Protein AF-A0A6M0FU21-F1 (afdb_monomer)

Secondary structure (DSSP, 8-state):
---GGGS-HHHHHH---HHHHHHHHHHHHHHHTT-HHHHHHHHHHHHHHHTTTT--HHHHHHHHHHHHHHS---HHHHHHHHHHHHHHHHHHT--SS-HHHHHHHHHHHHHHHHHHHHHHHHHHHHHHHHHHHHHHHHHHHHHHHS---HHHHHHHHT---HHHHHHHHHHHHH-S-HHHHHHHHHHHHHHHHHHTT-

Mean predicted aligned error: 9.34 Å

Solvent-accessible surface area (backbone atoms only — not comparable to full-atom values): 11194 Å² total; per-residue (Å²): 135,87,59,89,83,74,67,55,65,69,63,29,51,71,40,70,48,72,66,34,51,53,52,39,39,53,50,45,44,60,72,21,72,84,42,62,67,59,35,48,58,49,51,51,51,52,56,56,35,51,76,71,45,73,60,53,51,68,57,49,48,52,50,48,53,53,42,54,65,60,46,77,68,58,71,71,59,47,53,50,49,51,52,54,49,51,53,51,24,61,77,67,73,49,79,57,73,46,76,67,52,52,50,48,51,53,48,53,52,52,49,53,54,50,51,56,52,51,50,54,52,48,51,54,49,51,52,51,51,35,53,48,40,41,50,50,32,51,52,44,35,30,69,75,62,80,48,75,56,69,68,56,53,57,53,48,69,68,60,73,58,58,66,61,43,52,52,47,40,56,44,50,74,65,52,93,46,70,68,59,48,51,49,55,54,51,49,54,58,52,52,58,56,59,65,76,73,115

Structure (mmCIF, N/CA/C/O backbone):
data_AF-A0A6M0FU21-F1
#
_entry.id   AF-A0A6M0FU21-F1
#
loop_
_atom_site.group_PDB
_atom_site.id
_atom_site.type_symbol
_atom_site.label_atom_id
_atom_site.label_alt_id
_atom_site.label_comp_id
_atom_site.label_asym_id
_atom_site.label_entity_id
_atom_site.label_seq_id
_atom_site.pdbx_PDB_ins_code
_atom_site.Cartn_x
_atom_site.Cartn_y
_atom_site.Cartn_z
_atom_site.occupancy
_atom_site.B_iso_or_equiv
_atom_site.auth_seq_id
_atom_site.auth_comp_id
_atom_site.auth_asym_id
_atom_site.auth_atom_id
_atom_site.pdbx_PDB_model_num
ATOM 1 N N . MET A 1 1 ? 6.061 -27.278 -3.957 1.00 42.69 1 MET A N 1
ATOM 2 C CA . MET A 1 1 ? 5.619 -25.870 -4.005 1.00 42.69 1 MET A CA 1
ATOM 3 C C . MET A 1 1 ? 6.888 -25.030 -3.983 1.00 42.69 1 MET A C 1
ATOM 5 O O . MET A 1 1 ? 7.546 -25.011 -2.954 1.00 42.69 1 MET A O 1
ATOM 9 N N . VAL A 1 2 ? 7.320 -24.496 -5.130 1.00 48.31 2 VAL A N 1
ATOM 10 C CA . VAL A 1 2 ? 8.570 -23.715 -5.228 1.00 48.31 2 VAL A CA 1
ATOM 11 C C . VAL A 1 2 ? 8.289 -22.322 -4.675 1.00 48.31 2 VAL A C 1
ATOM 13 O O . VAL A 1 2 ? 7.333 -21.681 -5.116 1.00 48.31 2 VAL A O 1
ATOM 16 N N . LYS A 1 3 ? 9.059 -21.868 -3.681 1.00 56.69 3 LYS A N 1
ATOM 17 C CA . LYS A 1 3 ? 8.914 -20.508 -3.157 1.00 56.69 3 LYS A CA 1
ATOM 18 C C . LYS A 1 3 ? 9.617 -19.561 -4.128 1.00 56.69 3 LYS A C 1
ATOM 20 O O . LYS A 1 3 ? 10.700 -19.854 -4.619 1.00 56.69 3 LYS A O 1
ATOM 25 N N . LEU A 1 4 ? 9.047 -18.379 -4.355 1.00 55.41 4 LEU A N 1
ATOM 26 C CA . LEU A 1 4 ? 9.688 -17.296 -5.129 1.00 55.41 4 LEU A CA 1
ATOM 27 C C . LEU A 1 4 ? 11.086 -16.905 -4.580 1.00 55.41 4 LEU A C 1
ATOM 29 O O . LEU A 1 4 ? 11.879 -16.261 -5.265 1.00 55.41 4 LEU A O 1
ATOM 33 N N . LEU A 1 5 ? 11.389 -17.332 -3.351 1.00 56.88 5 LEU A N 1
ATOM 34 C CA . LEU A 1 5 ? 12.630 -17.134 -2.603 1.00 56.88 5 LEU A CA 1
ATOM 35 C C . LEU A 1 5 ? 13.795 -18.046 -3.022 1.00 56.88 5 LEU A C 1
ATOM 37 O O . LEU A 1 5 ? 14.916 -17.783 -2.599 1.00 56.88 5 LEU A O 1
ATOM 41 N N . ASP A 1 6 ? 13.560 -19.057 -3.861 1.00 63.66 6 ASP A N 1
ATOM 42 C CA . ASP A 1 6 ? 14.598 -20.038 -4.214 1.00 63.66 6 ASP A CA 1
ATOM 43 C C . ASP A 1 6 ? 15.304 -19.724 -5.550 1.00 63.66 6 ASP A C 1
ATOM 45 O O . ASP A 1 6 ? 16.326 -20.322 -5.862 1.00 63.66 6 ASP A O 1
ATOM 49 N N . TYR A 1 7 ? 14.790 -18.769 -6.335 1.00 65.50 7 TYR A N 1
ATOM 50 C CA . TYR A 1 7 ? 15.356 -18.408 -7.644 1.00 65.50 7 TYR A CA 1
ATOM 51 C C . TYR A 1 7 ? 16.645 -17.583 -7.539 1.00 65.50 7 TYR A C 1
ATOM 53 O O . TYR A 1 7 ? 16.752 -16.708 -6.675 1.00 65.50 7 TYR A O 1
ATOM 61 N N . ASP A 1 8 ? 17.595 -17.819 -8.439 1.00 80.62 8 ASP A N 1
ATOM 62 C CA . ASP A 1 8 ? 18.821 -17.027 -8.551 1.00 80.62 8 ASP A CA 1
ATOM 63 C C . ASP A 1 8 ? 18.546 -15.692 -9.275 1.00 80.62 8 ASP A C 1
ATOM 65 O O . ASP A 1 8 ? 17.816 -15.644 -10.269 1.00 80.62 8 ASP A O 1
ATOM 69 N N . LEU A 1 9 ? 19.123 -14.589 -8.784 1.00 81.88 9 LEU A N 1
ATOM 70 C CA . LEU A 1 9 ? 19.017 -13.281 -9.434 1.00 81.88 9 LEU A CA 1
ATOM 71 C C . LEU A 1 9 ? 19.656 -13.283 -10.827 1.00 81.88 9 LEU A C 1
ATOM 73 O O . LEU A 1 9 ? 19.149 -12.583 -11.701 1.00 81.88 9 LEU A O 1
ATOM 77 N N . GLU A 1 10 ? 20.733 -14.041 -11.040 1.00 81.62 10 GLU A N 1
ATOM 78 C CA . GLU A 1 10 ? 21.417 -14.132 -12.335 1.00 81.62 10 GLU A CA 1
ATOM 79 C C . GLU A 1 10 ? 20.594 -14.928 -13.354 1.00 81.62 10 GLU A C 1
ATOM 81 O O . GLU A 1 10 ? 20.448 -14.510 -14.504 1.00 81.62 10 GLU A O 1
ATOM 86 N N . GLU A 1 11 ? 19.970 -16.027 -12.924 1.00 84.94 11 GLU A N 1
ATOM 87 C CA . GLU A 1 11 ? 19.055 -16.812 -13.760 1.00 84.94 11 GLU A CA 1
ATOM 88 C C . GLU A 1 11 ? 17.827 -15.979 -14.159 1.00 84.94 11 GLU A C 1
ATOM 90 O O . GLU A 1 11 ? 17.439 -15.922 -15.330 1.00 84.94 11 GLU A O 1
ATOM 95 N N . LEU A 1 12 ? 17.249 -15.249 -13.198 1.00 87.12 12 LEU A N 1
ATOM 96 C CA . LEU A 1 12 ? 16.151 -14.321 -13.463 1.00 87.12 12 LEU A CA 1
ATOM 97 C C . LEU A 1 12 ? 16.577 -13.166 -14.377 1.00 87.12 12 LEU A C 1
ATOM 99 O O . LEU A 1 12 ? 15.730 -12.657 -15.113 1.00 87.12 12 LEU A O 1
ATOM 103 N N . ALA A 1 13 ? 17.853 -12.760 -14.353 1.00 86.19 13 ALA A N 1
ATOM 104 C CA . ALA A 1 13 ? 18.388 -11.681 -15.183 1.00 86.19 13 ALA A CA 1
ATOM 105 C C . ALA A 1 13 ? 18.386 -12.022 -16.679 1.00 86.19 13 ALA A C 1
ATOM 107 O O . ALA A 1 13 ? 18.157 -11.149 -17.514 1.00 86.19 13 ALA A O 1
ATOM 108 N N . GLN A 1 14 ? 18.618 -13.292 -17.009 1.00 87.00 14 GLN A N 1
ATOM 109 C CA . GLN A 1 14 ? 18.715 -13.779 -18.389 1.00 87.00 14 GLN A CA 1
ATOM 110 C C . GLN A 1 14 ? 17.363 -14.213 -18.964 1.00 87.00 14 GLN A C 1
ATOM 112 O O . GLN A 1 14 ? 17.234 -14.444 -20.166 1.00 87.00 14 GLN A O 1
ATOM 117 N N . ASN A 1 15 ? 16.340 -14.328 -18.118 1.00 88.56 15 ASN A N 1
ATOM 118 C CA . ASN A 1 15 ? 15.033 -14.794 -18.541 1.00 88.56 15 ASN A CA 1
ATOM 119 C C . ASN A 1 15 ? 14.278 -13.686 -19.314 1.00 88.56 15 ASN A C 1
ATOM 121 O O . ASN A 1 15 ? 14.052 -12.600 -18.759 1.00 88.56 15 ASN A O 1
ATOM 125 N N . PRO A 1 16 ? 13.840 -13.953 -20.563 1.00 87.44 16 PRO A N 1
ATOM 126 C CA . PRO A 1 16 ? 13.141 -12.980 -21.401 1.00 87.44 16 PRO A CA 1
ATOM 127 C C . PRO A 1 16 ? 11.677 -12.774 -20.988 1.00 87.44 16 PRO A C 1
ATOM 129 O O . PRO A 1 16 ? 10.948 -12.046 -21.650 1.00 87.44 16 PRO A O 1
ATOM 132 N N . ASN A 1 17 ? 11.197 -13.429 -19.929 1.00 89.56 17 ASN A N 1
ATOM 133 C CA . ASN A 1 17 ? 9.841 -13.241 -19.432 1.00 89.56 17 ASN A CA 1
ATOM 134 C C . ASN A 1 17 ? 9.757 -11.967 -18.561 1.00 89.56 17 ASN A C 1
ATOM 136 O O . ASN A 1 17 ? 10.507 -11.857 -17.588 1.00 89.56 17 ASN A O 1
ATOM 140 N N . PRO A 1 18 ? 8.824 -11.030 -18.821 1.00 89.44 18 PRO A N 1
ATOM 141 C CA . PRO A 1 18 ? 8.647 -9.836 -17.986 1.00 89.44 18 PRO A CA 1
ATOM 142 C C . PRO A 1 18 ? 8.318 -10.165 -16.520 1.00 89.44 18 PRO A C 1
ATOM 144 O O . PRO A 1 18 ? 8.733 -9.441 -15.616 1.00 89.44 18 PRO A O 1
ATOM 147 N N . LEU A 1 19 ? 7.655 -11.295 -16.248 1.00 90.00 19 LEU A N 1
ATOM 148 C CA . LEU A 1 19 ? 7.426 -11.756 -14.876 1.00 90.00 19 LEU A CA 1
ATOM 149 C C . LEU A 1 19 ? 8.738 -12.073 -14.151 1.00 90.00 19 LEU A C 1
ATOM 151 O O . LEU A 1 19 ? 8.832 -11.832 -12.952 1.00 90.00 19 LEU A O 1
ATOM 155 N N . ALA A 1 20 ? 9.772 -12.550 -14.852 1.00 91.81 20 ALA A N 1
ATOM 156 C CA . ALA A 1 20 ? 11.068 -12.812 -14.232 1.00 91.81 20 ALA A CA 1
ATOM 157 C C . ALA A 1 20 ? 11.727 -11.520 -13.727 1.00 91.81 20 ALA A C 1
ATOM 159 O O . ALA A 1 20 ? 12.304 -11.516 -12.642 1.00 91.81 20 ALA A O 1
ATOM 160 N N . ALA A 1 21 ? 11.571 -10.409 -14.454 1.00 92.06 21 ALA A N 1
ATOM 161 C CA . ALA A 1 21 ? 12.030 -9.096 -14.005 1.00 92.06 21 ALA A CA 1
ATOM 162 C C . ALA A 1 21 ? 11.291 -8.625 -12.739 1.00 92.06 21 ALA A C 1
ATOM 164 O O . ALA A 1 21 ? 11.915 -8.094 -11.822 1.00 92.06 21 ALA A O 1
ATOM 165 N N . ILE A 1 22 ? 9.980 -8.875 -12.646 1.00 92.00 22 ILE A N 1
ATOM 166 C CA . ILE A 1 22 ? 9.180 -8.550 -11.453 1.00 92.00 22 ILE A CA 1
ATOM 167 C C . ILE A 1 22 ? 9.618 -9.400 -10.252 1.00 92.00 22 ILE A C 1
ATOM 169 O O . ILE A 1 22 ? 9.804 -8.875 -9.153 1.00 92.00 22 ILE A O 1
ATOM 173 N N . VAL A 1 23 ? 9.834 -10.704 -10.451 1.00 91.81 23 VAL A N 1
ATOM 174 C CA . VAL A 1 23 ? 10.328 -11.601 -9.392 1.00 91.81 23 VAL A CA 1
ATOM 175 C C . VAL A 1 23 ? 11.725 -11.181 -8.932 1.00 91.81 23 VAL A C 1
ATOM 177 O O . VAL A 1 23 ? 11.986 -11.138 -7.729 1.00 91.81 23 VAL A O 1
ATOM 180 N N . GLN A 1 24 ? 12.602 -10.799 -9.863 1.00 92.12 24 GLN A N 1
ATOM 181 C CA . GLN A 1 24 ? 13.927 -10.276 -9.539 1.00 92.12 24 GLN A CA 1
ATOM 182 C C . GLN A 1 24 ? 13.829 -8.987 -8.714 1.00 92.12 24 GLN A C 1
ATOM 184 O O . GLN A 1 24 ? 14.487 -8.873 -7.683 1.00 92.12 24 GLN A O 1
ATOM 189 N N . ALA A 1 25 ? 12.960 -8.049 -9.105 1.00 92.00 25 ALA A N 1
ATOM 190 C CA . ALA A 1 25 ? 12.723 -6.814 -8.361 1.00 92.00 25 ALA A CA 1
ATOM 191 C C . ALA A 1 25 ? 12.250 -7.084 -6.927 1.00 92.00 25 ALA A C 1
ATOM 193 O O . ALA A 1 25 ? 12.746 -6.480 -5.976 1.00 92.00 25 ALA A O 1
ATOM 194 N N . HIS A 1 26 ? 11.324 -8.032 -6.762 1.00 90.25 26 HIS A N 1
ATOM 195 C CA . HIS A 1 26 ? 10.810 -8.433 -5.456 1.00 90.25 26 HIS A CA 1
ATOM 196 C C . HIS A 1 26 ? 11.910 -9.028 -4.567 1.00 90.25 26 HIS A C 1
ATOM 198 O O . HIS A 1 26 ? 12.021 -8.673 -3.393 1.00 90.25 26 HIS A O 1
ATOM 204 N N . ARG A 1 27 ? 12.771 -9.882 -5.133 1.00 89.31 27 ARG A N 1
ATOM 205 C CA . ARG A 1 27 ? 13.920 -10.454 -4.419 1.00 89.31 27 ARG A CA 1
ATOM 206 C C . ARG A 1 27 ? 14.930 -9.393 -4.012 1.00 89.31 27 ARG A C 1
ATOM 208 O O . ARG A 1 27 ? 15.400 -9.420 -2.879 1.00 89.31 27 ARG A O 1
ATOM 215 N N . ILE A 1 28 ? 15.217 -8.432 -4.886 1.00 89.69 28 ILE A N 1
ATOM 216 C CA . ILE A 1 28 ? 16.095 -7.304 -4.559 1.00 89.69 28 ILE A CA 1
ATOM 217 C C . ILE A 1 28 ? 15.514 -6.485 -3.403 1.00 89.69 28 ILE A C 1
ATOM 219 O O . ILE A 1 28 ? 16.239 -6.184 -2.458 1.00 89.69 28 ILE A O 1
ATOM 223 N N . ALA A 1 29 ? 14.214 -6.171 -3.436 1.00 89.00 29 ALA A N 1
ATOM 224 C CA . ALA A 1 29 ? 13.552 -5.430 -2.362 1.00 89.00 29 ALA A CA 1
ATOM 225 C C . ALA A 1 29 ? 13.660 -6.149 -1.002 1.00 89.00 29 ALA A C 1
ATOM 227 O O . ALA A 1 29 ? 13.867 -5.503 0.025 1.00 89.00 29 ALA A O 1
ATOM 228 N N . GLN A 1 30 ? 13.579 -7.483 -0.995 1.00 86.56 30 GLN A N 1
ATOM 229 C CA . GLN A 1 30 ? 13.756 -8.298 0.210 1.00 86.56 30 GLN A CA 1
ATOM 230 C C . GLN A 1 30 ? 15.211 -8.342 0.694 1.00 86.56 30 GLN A C 1
ATOM 232 O O . GLN A 1 30 ? 15.459 -8.159 1.884 1.00 86.56 30 GLN A O 1
ATOM 237 N N . ILE A 1 31 ? 16.169 -8.575 -0.212 1.00 84.69 31 ILE A N 1
ATOM 238 C CA . ILE A 1 31 ? 17.600 -8.692 0.118 1.00 84.69 31 ILE A CA 1
ATOM 239 C C . ILE A 1 31 ? 18.152 -7.366 0.632 1.00 84.69 31 ILE A C 1
ATOM 241 O O . ILE A 1 31 ? 18.931 -7.361 1.582 1.00 84.69 31 ILE A O 1
ATOM 245 N N . ALA A 1 32 ? 17.742 -6.249 0.027 1.00 82.00 32 ALA A N 1
ATOM 246 C CA . ALA A 1 32 ? 18.238 -4.937 0.405 1.00 82.00 32 ALA A CA 1
ATOM 247 C C . ALA A 1 32 ? 17.980 -4.644 1.889 1.00 82.00 32 ALA A C 1
ATOM 249 O O . ALA A 1 32 ? 18.795 -3.967 2.487 1.00 82.00 32 ALA A O 1
ATOM 250 N N . ASN A 1 33 ? 16.902 -5.159 2.502 1.00 70.19 33 ASN A N 1
ATOM 251 C CA . ASN A 1 33 ? 16.592 -5.033 3.938 1.00 70.19 33 ASN A CA 1
ATOM 252 C C . ASN A 1 33 ? 16.957 -3.656 4.553 1.00 70.19 33 ASN A C 1
ATOM 254 O O . ASN A 1 33 ? 17.499 -3.573 5.654 1.00 70.19 33 ASN A O 1
ATOM 258 N N . LYS A 1 34 ? 16.643 -2.571 3.821 1.00 71.69 34 LYS A N 1
ATOM 259 C CA . LYS A 1 34 ? 16.947 -1.147 4.108 1.00 71.69 34 LYS A CA 1
ATOM 260 C C . LYS A 1 34 ? 18.387 -0.659 3.866 1.00 71.69 34 LYS A C 1
ATOM 262 O O . LYS A 1 34 ? 18.631 0.536 4.019 1.00 71.69 34 LYS A O 1
ATOM 267 N N . ASP A 1 35 ? 19.317 -1.511 3.456 1.00 86.12 35 ASP A N 1
ATOM 268 C CA . ASP A 1 35 ? 20.624 -1.110 2.936 1.00 86.12 35 ASP A CA 1
ATOM 269 C C . ASP A 1 35 ? 20.471 -0.450 1.557 1.00 86.12 35 ASP A C 1
ATOM 271 O O . ASP A 1 35 ? 20.142 -1.077 0.543 1.00 86.12 35 ASP A O 1
ATOM 275 N N . VAL A 1 36 ? 20.712 0.859 1.544 1.00 83.62 36 VAL A N 1
ATOM 276 C CA . VAL A 1 36 ? 20.578 1.710 0.362 1.00 83.62 36 VAL A CA 1
ATOM 277 C C . VAL A 1 36 ? 21.598 1.345 -0.716 1.00 83.62 36 VAL A C 1
ATOM 279 O O . VAL A 1 36 ? 21.248 1.347 -1.894 1.00 83.62 36 VAL A O 1
ATOM 282 N N . ALA A 1 37 ? 22.833 0.998 -0.342 1.00 86.06 37 ALA A N 1
ATOM 283 C CA . ALA A 1 37 ? 23.898 0.713 -1.300 1.00 86.06 37 ALA A CA 1
ATOM 284 C C . ALA A 1 37 ? 23.651 -0.622 -2.017 1.00 86.06 37 ALA A C 1
ATOM 286 O O . ALA A 1 37 ? 23.769 -0.706 -3.243 1.00 86.06 37 ALA A O 1
ATOM 287 N N . ILE A 1 38 ? 23.235 -1.645 -1.262 1.00 86.12 38 ILE A N 1
ATOM 288 C CA . ILE A 1 38 ? 22.834 -2.945 -1.819 1.00 86.12 38 ILE A CA 1
ATOM 289 C C . ILE A 1 38 ? 21.605 -2.775 -2.721 1.00 86.12 38 ILE A C 1
ATOM 291 O O . ILE A 1 38 ? 21.555 -3.345 -3.814 1.00 86.12 38 ILE A O 1
ATOM 295 N N . GLY A 1 39 ? 20.626 -1.970 -2.297 1.00 87.56 39 GLY A N 1
ATOM 296 C CA . GLY A 1 39 ? 19.440 -1.661 -3.095 1.00 87.56 39 GLY A CA 1
ATOM 297 C C . GLY A 1 39 ? 19.782 -0.968 -4.415 1.00 87.56 39 GLY A C 1
ATOM 298 O O . GLY A 1 39 ? 19.303 -1.393 -5.467 1.00 87.56 39 GLY A O 1
ATOM 299 N N . TYR A 1 40 ? 20.643 0.054 -4.376 1.00 90.88 40 TYR A N 1
ATOM 300 C CA . TYR A 1 40 ? 21.070 0.806 -5.557 1.00 90.88 40 TYR A CA 1
ATOM 301 C C . TYR A 1 40 ? 21.757 -0.092 -6.588 1.00 90.88 40 TYR A C 1
ATOM 303 O O . TYR A 1 40 ? 21.315 -0.164 -7.738 1.00 90.88 40 TYR A O 1
ATOM 311 N N . ALA A 1 41 ? 22.803 -0.815 -6.172 1.00 90.88 41 ALA A N 1
ATOM 312 C CA . ALA A 1 41 ? 23.606 -1.638 -7.073 1.00 90.88 41 ALA A CA 1
ATOM 313 C C . ALA A 1 41 ? 22.756 -2.704 -7.782 1.00 90.88 41 ALA A C 1
ATOM 315 O O . ALA A 1 41 ? 22.853 -2.891 -8.998 1.00 90.88 41 ALA A O 1
ATOM 316 N N . ASN A 1 42 ? 21.867 -3.358 -7.034 1.00 91.38 42 ASN A N 1
ATOM 317 C CA . ASN A 1 42 ? 20.978 -4.373 -7.581 1.00 91.38 42 ASN A CA 1
ATOM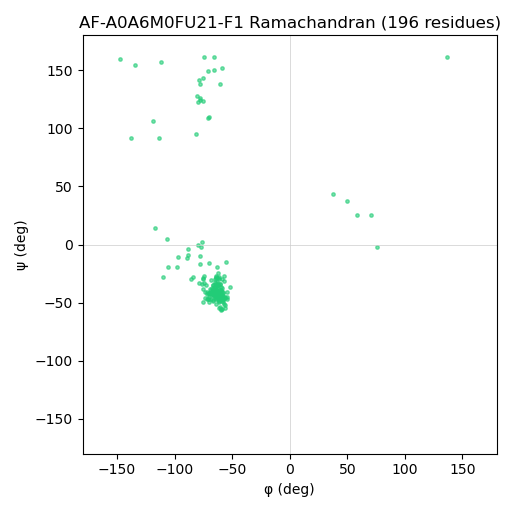 318 C C . ASN A 1 42 ? 19.894 -3.785 -8.492 1.00 91.38 42 ASN A C 1
ATOM 320 O O . ASN A 1 42 ? 19.625 -4.347 -9.553 1.00 91.38 42 ASN A O 1
ATOM 324 N N . LYS A 1 43 ? 19.287 -2.648 -8.122 1.00 92.31 43 LYS A N 1
ATOM 325 C CA . LYS A 1 43 ? 18.271 -1.981 -8.953 1.00 92.31 43 LYS A CA 1
ATOM 326 C C . LYS A 1 43 ? 18.854 -1.534 -10.291 1.00 92.31 43 LYS A C 1
ATOM 328 O O . LYS A 1 43 ? 18.241 -1.757 -11.332 1.00 92.31 43 LYS A O 1
ATOM 333 N N . LEU A 1 44 ? 20.056 -0.965 -10.268 1.00 92.00 44 LEU A N 1
ATOM 334 C CA . LEU A 1 44 ? 20.796 -0.595 -11.469 1.00 92.00 44 LEU A CA 1
ATOM 335 C C . LEU A 1 44 ? 21.074 -1.816 -12.359 1.00 92.00 44 LEU A C 1
ATOM 337 O O . LEU A 1 44 ? 20.846 -1.752 -13.564 1.00 92.00 44 LEU A O 1
ATOM 341 N N . SER A 1 45 ? 21.538 -2.926 -11.775 1.00 91.62 45 SER A N 1
ATOM 342 C CA . SER A 1 45 ? 21.789 -4.179 -12.503 1.00 91.62 45 SER A CA 1
ATOM 343 C C . SER A 1 45 ? 20.515 -4.736 -13.152 1.00 91.62 45 SER A C 1
ATOM 345 O O . SER A 1 45 ? 20.499 -5.038 -14.347 1.00 91.62 45 SER A O 1
ATOM 347 N N . LEU A 1 46 ? 19.408 -4.777 -12.403 1.00 92.94 46 LEU A N 1
ATOM 348 C CA . LEU A 1 46 ? 18.100 -5.182 -12.915 1.00 92.94 46 LEU A CA 1
ATOM 349 C C . LEU A 1 46 ? 17.675 -4.309 -14.099 1.00 92.94 46 LEU A C 1
ATOM 351 O O . LEU A 1 46 ? 17.350 -4.846 -15.156 1.00 92.94 46 LEU A O 1
ATOM 355 N N . ILE A 1 47 ? 17.724 -2.984 -13.954 1.00 91.19 47 ILE A N 1
ATOM 356 C CA . ILE A 1 47 ? 17.339 -2.052 -15.018 1.00 91.19 47 ILE A CA 1
ATOM 357 C C . ILE A 1 47 ? 18.201 -2.267 -16.263 1.00 91.19 47 ILE A C 1
ATOM 359 O O . ILE A 1 47 ? 17.651 -2.405 -17.351 1.00 91.19 47 ILE A O 1
ATOM 363 N N . LYS A 1 48 ? 19.527 -2.387 -16.111 1.00 89.12 48 LYS A N 1
ATOM 364 C CA . LYS A 1 48 ? 20.446 -2.703 -17.219 1.00 89.12 48 LYS A CA 1
ATOM 365 C C . LYS A 1 48 ? 20.035 -3.981 -17.949 1.00 89.12 48 LYS A C 1
ATOM 367 O O . LYS A 1 48 ? 19.954 -3.969 -19.176 1.00 89.12 48 LYS A O 1
ATOM 372 N N . SER A 1 49 ? 19.691 -5.033 -17.206 1.00 90.38 49 SER A N 1
ATOM 373 C CA . SER A 1 49 ? 19.264 -6.307 -17.791 1.00 90.38 49 SER A CA 1
ATOM 374 C C . SER A 1 49 ? 17.953 -6.207 -18.583 1.00 90.38 49 SER A C 1
ATOM 376 O O . SER A 1 49 ? 17.766 -6.966 -19.529 1.00 90.38 49 SER A O 1
ATOM 378 N N . LEU A 1 50 ? 17.049 -5.264 -18.273 1.00 90.19 50 LEU A N 1
ATOM 379 C CA . LEU A 1 50 ? 15.809 -5.083 -19.049 1.00 90.19 50 LEU A CA 1
ATOM 380 C C . LEU A 1 50 ? 16.104 -4.748 -20.514 1.00 90.19 50 LEU A C 1
ATOM 382 O O . LEU A 1 50 ? 15.459 -5.280 -21.414 1.00 90.19 50 LEU A O 1
ATOM 386 N N . TYR A 1 51 ? 17.120 -3.914 -20.742 1.00 86.44 51 TYR A N 1
ATOM 387 C CA . TYR A 1 51 ? 17.566 -3.512 -22.076 1.00 86.44 51 TYR A CA 1
ATOM 388 C C . TYR A 1 51 ? 18.240 -4.649 -22.857 1.00 86.44 51 TYR A C 1
ATOM 390 O O . TYR A 1 51 ? 18.428 -4.536 -24.066 1.00 86.44 51 TYR A O 1
ATOM 398 N N . GLU A 1 52 ? 18.643 -5.724 -22.180 1.00 87.56 52 GLU A N 1
ATOM 399 C CA . GLU A 1 52 ? 19.351 -6.864 -22.776 1.00 87.56 52 GLU A CA 1
ATOM 400 C C . GLU A 1 52 ? 18.407 -8.026 -23.105 1.00 87.56 52 GLU A C 1
ATOM 402 O O . GLU A 1 52 ? 18.711 -8.844 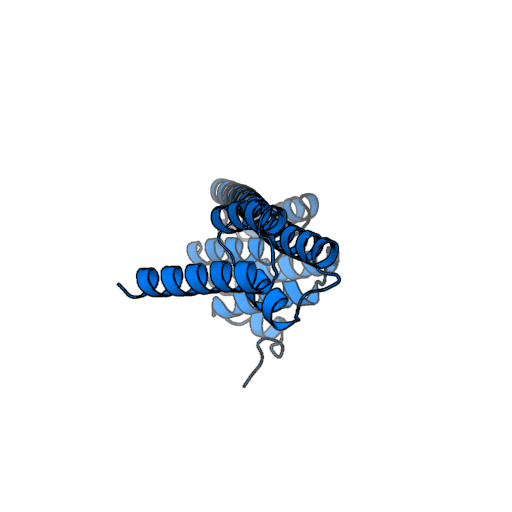-23.969 1.00 87.56 52 GLU A O 1
ATOM 407 N N . ARG A 1 53 ? 17.220 -8.061 -22.489 1.00 88.56 53 ARG A N 1
ATOM 408 C CA . ARG A 1 53 ? 16.199 -9.108 -22.680 1.00 88.56 53 ARG A CA 1
ATOM 409 C C . ARG A 1 53 ? 15.349 -8.948 -23.942 1.00 88.56 53 ARG A C 1
ATOM 411 O O . ARG A 1 53 ? 14.457 -9.757 -24.176 1.00 88.56 53 ARG A O 1
ATOM 418 N N . GLY A 1 54 ? 15.590 -7.907 -24.741 1.00 84.81 54 GLY A N 1
ATOM 419 C CA . GLY A 1 54 ? 14.858 -7.661 -25.989 1.00 84.81 54 GLY A CA 1
ATOM 420 C C . GLY A 1 54 ? 13.404 -7.220 -25.791 1.00 84.81 54 GLY A C 1
ATOM 421 O O . GLY A 1 54 ? 12.568 -7.452 -26.663 1.00 84.81 54 GLY A O 1
ATOM 422 N N . PHE A 1 55 ? 13.080 -6.610 -24.649 1.00 89.00 55 PHE A N 1
ATOM 423 C CA . PHE A 1 55 ? 11.746 -6.070 -24.403 1.00 89.00 55 PHE A CA 1
ATOM 424 C C . PHE A 1 55 ? 11.415 -4.901 -25.335 1.00 89.00 55 PHE A C 1
ATOM 426 O O . PHE A 1 55 ? 12.289 -4.127 -25.727 1.00 89.00 55 PHE A O 1
ATOM 433 N N . SER A 1 56 ? 10.124 -4.745 -25.652 1.00 89.00 56 SER A N 1
ATOM 434 C CA . SER A 1 56 ? 9.651 -3.528 -26.305 1.00 89.00 56 SER A CA 1
ATOM 435 C C . SER A 1 56 ? 9.804 -2.331 -25.369 1.00 89.00 56 SER A C 1
ATOM 437 O O . SER A 1 56 ? 9.900 -2.462 -24.145 1.00 89.00 56 SER A O 1
ATOM 439 N N . ARG A 1 57 ? 9.782 -1.140 -25.955 1.00 86.12 57 ARG A N 1
ATOM 440 C CA . ARG A 1 57 ? 9.877 0.110 -25.215 1.00 86.12 57 ARG A CA 1
ATOM 441 C C . ARG A 1 57 ? 8.759 0.282 -24.198 1.00 86.12 57 ARG A C 1
ATOM 443 O O . ARG A 1 57 ? 9.024 0.677 -23.068 1.00 86.12 57 ARG A O 1
ATOM 450 N N . GLU A 1 58 ? 7.538 -0.055 -24.585 1.00 88.56 58 GLU A N 1
ATOM 451 C CA . GLU A 1 58 ? 6.361 0.011 -23.723 1.00 88.56 58 GLU A CA 1
ATOM 452 C C . GLU A 1 58 ? 6.542 -0.898 -22.503 1.00 88.56 58 GLU A C 1
ATOM 454 O O . GLU A 1 58 ? 6.399 -0.441 -21.370 1.00 88.56 58 GLU A O 1
ATOM 459 N N . ASN A 1 59 ? 6.982 -2.142 -22.725 1.00 90.31 59 ASN A N 1
ATOM 460 C CA . ASN A 1 59 ? 7.242 -3.095 -21.647 1.00 90.31 59 ASN A CA 1
ATOM 461 C C . ASN A 1 59 ? 8.359 -2.616 -20.713 1.00 90.31 59 ASN A C 1
ATOM 463 O O . ASN A 1 59 ? 8.246 -2.771 -19.499 1.00 90.31 59 ASN A O 1
ATOM 467 N N . ILE A 1 60 ? 9.432 -2.018 -21.246 1.00 89.44 60 ILE A N 1
ATOM 468 C CA . ILE A 1 60 ? 10.510 -1.457 -20.419 1.00 89.44 60 ILE A CA 1
ATOM 469 C C . ILE A 1 60 ? 9.964 -0.340 -19.530 1.00 89.44 60 ILE A C 1
ATOM 471 O O . ILE A 1 60 ? 10.220 -0.358 -18.329 1.00 89.44 60 ILE A O 1
ATOM 475 N N . VAL A 1 61 ? 9.174 0.588 -20.079 1.00 88.75 61 VAL A N 1
ATOM 476 C CA . VAL A 1 61 ? 8.575 1.695 -19.313 1.00 88.75 61 VAL A CA 1
ATOM 477 C C . VAL A 1 61 ? 7.631 1.179 -18.219 1.00 88.75 61 VAL A C 1
ATOM 479 O O . VAL A 1 61 ? 7.652 1.692 -17.097 1.00 88.75 61 VAL A O 1
ATOM 482 N N . GLU A 1 62 ? 6.816 0.164 -18.509 1.00 90.75 62 GLU A N 1
ATOM 483 C CA . GLU A 1 62 ? 5.916 -0.451 -17.525 1.00 90.75 62 GLU A CA 1
ATOM 484 C C . GLU A 1 62 ? 6.675 -1.178 -16.412 1.00 90.75 62 GLU A C 1
ATOM 486 O O . GLU A 1 62 ? 6.413 -0.947 -15.229 1.00 90.75 62 GLU A O 1
ATOM 491 N N . LEU A 1 63 ? 7.662 -2.001 -16.772 1.00 92.38 63 LEU A N 1
ATOM 492 C CA . LEU A 1 63 ? 8.520 -2.680 -15.803 1.00 92.38 63 LEU A CA 1
ATOM 493 C C . LEU A 1 63 ? 9.270 -1.667 -14.938 1.00 92.38 63 LEU A C 1
ATOM 495 O O . LEU A 1 63 ? 9.365 -1.856 -13.728 1.00 92.38 63 LEU A O 1
ATOM 499 N N . PHE A 1 64 ? 9.730 -0.559 -15.520 1.00 89.31 64 PHE A N 1
ATOM 500 C CA . PHE A 1 64 ? 10.402 0.504 -14.782 1.00 89.31 64 PHE A CA 1
ATOM 501 C C . PHE A 1 64 ? 9.506 1.100 -13.692 1.00 89.31 64 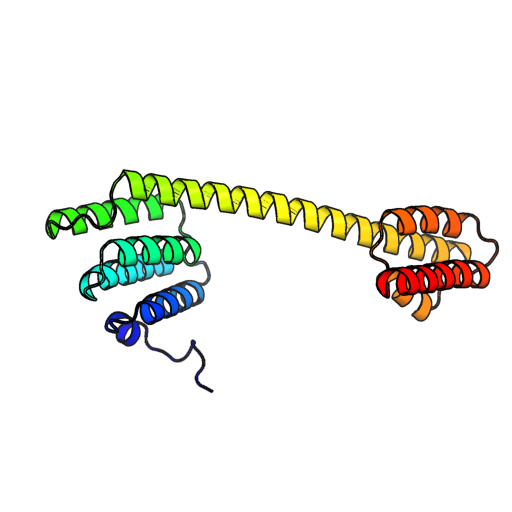PHE A C 1
ATOM 503 O O . PHE A 1 64 ? 9.931 1.214 -12.544 1.00 89.31 64 PHE A O 1
ATOM 510 N N . ARG A 1 65 ? 8.242 1.417 -14.019 1.00 88.81 65 ARG A N 1
ATOM 511 C CA . ARG A 1 65 ? 7.250 1.916 -13.046 1.00 88.81 65 ARG A CA 1
ATOM 512 C C . ARG A 1 65 ? 7.079 0.957 -11.873 1.00 88.81 65 ARG A C 1
ATOM 514 O O . ARG A 1 65 ? 7.081 1.389 -10.721 1.00 88.81 65 ARG A O 1
ATOM 521 N N . LEU A 1 66 ? 6.943 -0.335 -12.167 1.00 90.62 66 LEU A N 1
ATOM 522 C CA . LEU A 1 66 ? 6.765 -1.372 -11.150 1.00 90.62 66 LEU A CA 1
ATOM 523 C C . LEU A 1 66 ? 8.010 -1.520 -10.267 1.00 90.62 66 LEU A C 1
ATOM 525 O O . LEU A 1 66 ? 7.896 -1.593 -9.045 1.00 90.62 66 LEU A O 1
ATOM 529 N N . ILE A 1 67 ? 9.199 -1.519 -10.871 1.00 90.88 67 ILE A N 1
ATOM 530 C CA . ILE A 1 67 ? 10.483 -1.630 -10.168 1.00 90.88 67 ILE A CA 1
ATOM 531 C C . ILE A 1 67 ? 10.728 -0.413 -9.269 1.00 90.88 67 ILE A C 1
ATOM 533 O O . ILE A 1 67 ? 11.189 -0.571 -8.139 1.00 90.88 67 ILE A O 1
ATOM 537 N N . ASP A 1 68 ? 10.391 0.793 -9.729 1.00 86.69 68 ASP A N 1
ATOM 538 C CA . ASP A 1 68 ? 10.493 2.026 -8.940 1.00 86.69 68 ASP A CA 1
ATOM 539 C C . ASP A 1 68 ? 9.564 2.051 -7.726 1.00 86.69 68 ASP A C 1
ATOM 541 O O . ASP A 1 68 ? 9.898 2.646 -6.692 1.00 86.69 68 ASP A O 1
ATOM 545 N N . TRP A 1 69 ? 8.402 1.407 -7.845 1.00 85.81 69 TRP A N 1
ATOM 546 C CA . TRP A 1 69 ? 7.485 1.222 -6.730 1.00 85.81 69 TRP A CA 1
ATOM 547 C C . TRP A 1 69 ? 8.000 0.170 -5.737 1.00 85.81 69 TRP A C 1
ATOM 549 O O . TRP A 1 69 ? 8.028 0.443 -4.537 1.00 85.81 69 TRP A O 1
ATOM 559 N N . LEU A 1 70 ? 8.469 -0.986 -6.223 1.00 87.69 70 LEU A N 1
ATOM 560 C CA . LEU A 1 70 ? 8.971 -2.086 -5.387 1.00 87.69 70 LEU A CA 1
ATOM 561 C C . LEU A 1 70 ? 10.270 -1.742 -4.648 1.00 87.69 70 LEU A C 1
ATOM 563 O O . LEU A 1 70 ? 10.436 -2.104 -3.484 1.00 87.69 70 LEU A O 1
ATOM 567 N N . ILE A 1 71 ? 11.203 -1.071 -5.324 1.00 88.56 71 ILE A N 1
ATOM 568 C CA . ILE A 1 71 ? 12.534 -0.759 -4.799 1.00 88.56 71 ILE A CA 1
ATOM 569 C C . ILE A 1 71 ? 12.647 0.753 -4.632 1.00 88.56 71 ILE A C 1
ATOM 571 O O . ILE A 1 71 ? 13.045 1.490 -5.544 1.00 88.56 71 ILE A O 1
ATOM 575 N N . ALA A 1 72 ? 12.294 1.221 -3.438 1.00 85.94 72 ALA A N 1
ATOM 576 C CA . ALA A 1 72 ? 12.421 2.621 -3.078 1.00 85.94 72 ALA A CA 1
ATOM 577 C C . ALA A 1 72 ? 13.872 2.976 -2.727 1.00 85.94 72 ALA A C 1
ATOM 579 O O . ALA A 1 72 ? 14.465 2.366 -1.839 1.00 85.94 72 ALA A O 1
ATOM 580 N N . LEU A 1 73 ? 14.413 3.997 -3.392 1.00 87.12 73 LEU A N 1
ATOM 581 C CA . LEU A 1 73 ? 15.712 4.583 -3.075 1.00 87.12 73 LEU A CA 1
ATOM 582 C C . LEU A 1 73 ? 15.527 6.014 -2.532 1.00 87.12 73 LEU A C 1
ATOM 584 O O . LEU A 1 73 ? 14.490 6.640 -2.784 1.00 87.12 73 LEU A O 1
ATOM 588 N N . PRO A 1 74 ? 16.500 6.547 -1.770 1.00 89.19 74 PRO A N 1
ATOM 589 C CA . PRO A 1 74 ? 16.558 7.972 -1.455 1.00 89.19 74 PRO A CA 1
ATOM 590 C C . PRO A 1 74 ? 16.646 8.829 -2.723 1.00 89.19 74 PRO A C 1
ATOM 592 O O . PRO A 1 74 ? 17.214 8.395 -3.721 1.00 89.19 74 PRO A O 1
ATOM 595 N N . GLU A 1 75 ? 16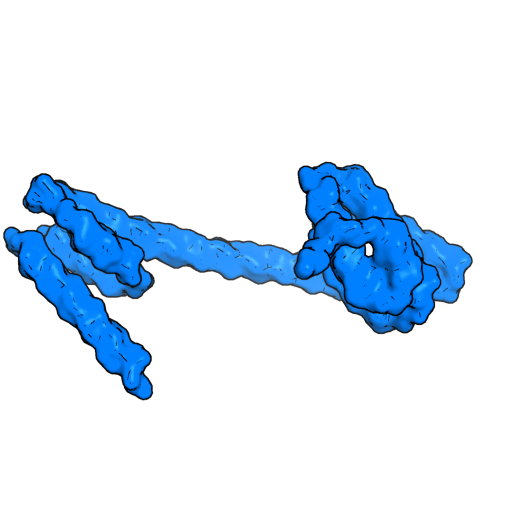.149 10.068 -2.666 1.00 87.00 75 GLU A N 1
ATOM 596 C CA . GLU A 1 75 ? 16.053 10.947 -3.846 1.00 87.00 75 GLU A CA 1
ATOM 597 C 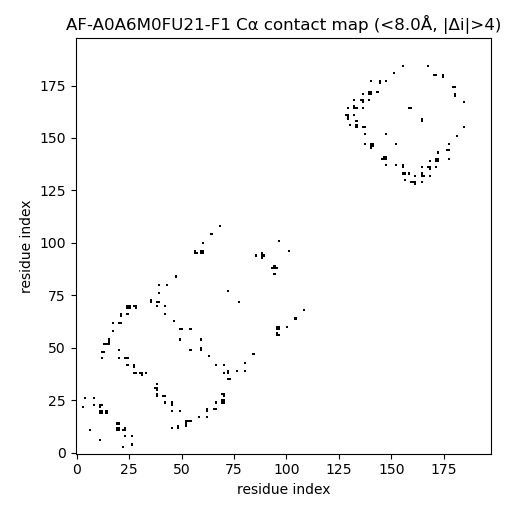C . GLU A 1 75 ? 17.390 11.128 -4.580 1.00 87.00 75 GLU A C 1
ATOM 599 O O . GLU A 1 75 ? 17.430 11.052 -5.804 1.00 87.00 75 GLU A O 1
ATOM 604 N N . TRP A 1 76 ? 18.492 11.281 -3.843 1.00 86.81 76 TRP A N 1
ATOM 605 C CA . TRP A 1 76 ? 19.827 11.465 -4.418 1.00 86.81 76 TRP A CA 1
ATOM 606 C C . TRP A 1 76 ? 20.344 10.224 -5.170 1.00 86.81 76 TRP A C 1
ATOM 608 O O . TRP A 1 76 ? 20.990 10.369 -6.206 1.00 86.81 76 TRP A O 1
ATOM 618 N N . GLU A 1 77 ? 20.024 9.009 -4.709 1.00 91.56 77 GLU A N 1
ATOM 619 C CA . GLU A 1 77 ? 20.366 7.774 -5.437 1.00 91.56 77 GLU A CA 1
ATOM 620 C C . GLU A 1 77 ? 19.453 7.560 -6.647 1.00 91.56 77 GLU A C 1
ATOM 622 O O . GLU A 1 77 ? 19.870 6.982 -7.646 1.00 91.56 77 GLU A O 1
ATOM 627 N N . GLU A 1 78 ? 18.208 8.040 -6.602 1.00 88.88 78 GLU A N 1
ATOM 628 C CA . GLU A 1 78 ? 17.334 8.001 -7.777 1.00 88.88 78 GLU A CA 1
ATOM 629 C C . GLU A 1 78 ? 17.799 8.964 -8.859 1.00 88.88 78 GLU A C 1
ATOM 631 O O . GLU A 1 78 ? 17.817 8.599 -10.031 1.00 88.88 78 GLU A O 1
ATOM 636 N N . GLU A 1 79 ? 18.215 10.174 -8.490 1.00 88.56 79 GLU A N 1
ATOM 637 C CA . GLU A 1 79 ? 18.800 11.126 -9.435 1.00 88.56 79 GLU A CA 1
ATOM 638 C C . GLU A 1 79 ? 20.058 10.560 -10.091 1.00 88.56 79 GLU A C 1
ATOM 640 O O . GLU A 1 79 ? 20.194 10.619 -11.316 1.00 88.56 79 GLU A O 1
ATOM 645 N N . ARG A 1 80 ? 20.932 9.934 -9.297 1.00 92.19 80 ARG A N 1
ATOM 646 C CA . ARG A 1 80 ? 22.112 9.234 -9.805 1.00 92.19 80 ARG A CA 1
ATOM 647 C C . ARG A 1 80 ? 21.741 8.085 -10.748 1.00 92.19 80 ARG A C 1
ATOM 649 O O . ARG A 1 80 ? 22.304 7.989 -11.837 1.00 92.19 80 ARG A O 1
ATOM 656 N N . LEU A 1 81 ? 20.766 7.254 -10.374 1.00 91.06 81 LEU A N 1
ATOM 657 C CA . LEU A 1 81 ? 20.266 6.158 -11.209 1.00 91.06 81 LEU A CA 1
ATOM 658 C C . LEU A 1 81 ? 19.774 6.679 -12.568 1.00 91.06 81 LEU A C 1
ATOM 660 O O . LEU A 1 81 ? 20.127 6.125 -13.608 1.00 91.06 81 LEU A O 1
ATOM 664 N N . TRP A 1 82 ? 19.005 7.771 -12.573 1.00 88.56 82 TRP A N 1
ATOM 665 C CA . TRP A 1 82 ? 18.513 8.394 -13.802 1.00 88.56 82 TRP A CA 1
ATOM 666 C C . TRP A 1 82 ? 19.636 8.923 -14.698 1.00 88.56 82 TRP A C 1
ATOM 668 O O . TRP A 1 82 ? 19.528 8.806 -15.918 1.00 88.56 82 TRP A O 1
ATOM 678 N N . GLN A 1 83 ? 20.709 9.474 -14.125 1.00 89.19 83 GLN A N 1
ATOM 679 C CA . GLN A 1 83 ? 21.885 9.903 -14.892 1.00 89.19 83 GLN A CA 1
ATOM 680 C C . GLN A 1 83 ? 22.607 8.716 -15.544 1.00 89.19 83 GLN A C 1
ATOM 682 O O . GLN A 1 83 ? 22.990 8.786 -16.715 1.00 89.19 83 GLN A O 1
ATOM 687 N N . GLU A 1 84 ? 22.766 7.606 -14.817 1.00 90.12 84 GLU A N 1
ATOM 688 C CA . GLU A 1 84 ? 23.397 6.397 -15.356 1.00 90.12 84 GLU A CA 1
ATOM 689 C C . GLU A 1 84 ? 22.565 5.757 -16.474 1.00 90.12 84 GLU A C 1
ATOM 691 O O . GLU A 1 84 ? 23.120 5.332 -17.489 1.00 90.12 84 GLU A O 1
ATOM 696 N N . ILE A 1 85 ? 21.239 5.721 -16.322 1.00 88.19 85 ILE A N 1
ATOM 697 C CA . ILE A 1 85 ? 20.331 5.214 -17.359 1.00 88.19 85 ILE A CA 1
ATOM 698 C C . ILE A 1 85 ? 20.386 6.095 -18.597 1.00 88.19 85 ILE A C 1
ATOM 700 O O . ILE A 1 85 ? 20.530 5.573 -19.697 1.00 88.19 85 ILE A O 1
ATOM 704 N N . GLN A 1 86 ? 20.332 7.418 -18.427 1.00 87.31 86 GLN A N 1
ATOM 705 C CA . GLN A 1 86 ? 20.430 8.346 -19.549 1.00 87.31 86 GLN A CA 1
ATOM 706 C C . GLN A 1 86 ? 21.733 8.123 -20.330 1.00 87.31 86 GLN A C 1
ATOM 708 O O . GLN A 1 86 ? 21.707 7.975 -21.549 1.00 87.31 86 GLN A O 1
ATOM 713 N N . THR A 1 87 ? 22.858 8.000 -19.622 1.00 87.44 87 THR A N 1
ATOM 714 C CA . THR A 1 87 ? 24.162 7.699 -20.236 1.00 87.44 87 THR A CA 1
ATOM 715 C C . THR A 1 87 ? 24.141 6.360 -20.987 1.00 87.44 87 THR A C 1
ATOM 717 O O . THR A 1 87 ? 24.713 6.229 -22.068 1.00 87.44 87 THR A O 1
ATOM 720 N N . LEU A 1 88 ? 23.483 5.337 -20.433 1.00 84.75 88 LEU A N 1
ATOM 721 C CA . LEU A 1 88 ? 23.353 4.025 -21.069 1.00 84.75 88 LEU A CA 1
ATOM 722 C C . LEU A 1 88 ? 22.500 4.073 -22.343 1.00 84.75 88 LEU A C 1
ATOM 724 O O . LEU A 1 88 ? 22.870 3.452 -23.340 1.00 84.75 88 LEU A O 1
ATOM 728 N N . GLU A 1 89 ? 21.382 4.795 -22.318 1.00 84.75 89 GLU A N 1
ATOM 729 C CA . GLU A 1 89 ? 20.488 4.959 -23.468 1.00 84.75 89 GLU A CA 1
ATOM 730 C C . GLU A 1 89 ? 21.148 5.761 -24.595 1.00 84.75 89 GLU A C 1
ATOM 732 O O . GLU A 1 89 ? 21.027 5.378 -25.760 1.00 84.75 89 GLU A O 1
ATOM 737 N N . GLU A 1 90 ? 21.901 6.813 -24.250 1.00 85.12 90 GLU A N 1
ATOM 738 C CA . GLU A 1 90 ? 22.716 7.595 -25.188 1.00 85.12 90 GLU A CA 1
ATOM 739 C C . GLU A 1 90 ? 23.789 6.715 -25.848 1.00 85.12 90 GLU A C 1
ATOM 741 O O . GLU A 1 90 ? 23.876 6.658 -27.073 1.00 85.12 90 GLU A O 1
ATOM 746 N N . ASN A 1 91 ? 24.545 5.941 -25.060 1.00 82.19 91 ASN A N 1
ATOM 747 C CA . ASN A 1 91 ? 25.580 5.040 -25.582 1.00 82.19 91 ASN A CA 1
ATOM 748 C C . ASN A 1 91 ? 25.019 3.947 -26.500 1.00 82.19 91 ASN A C 1
ATOM 750 O O . ASN A 1 91 ? 25.677 3.532 -27.455 1.00 82.19 91 ASN A O 1
ATOM 754 N N . LYS A 1 92 ? 23.813 3.453 -26.203 1.00 75.56 92 LYS A N 1
ATOM 755 C CA . LYS A 1 92 ? 23.144 2.423 -27.002 1.00 75.56 92 LYS A CA 1
ATOM 756 C C . LYS A 1 92 ? 22.300 3.006 -28.147 1.00 75.56 92 LYS A C 1
ATOM 758 O O . LYS A 1 92 ? 21.778 2.219 -28.929 1.00 75.56 92 LYS A O 1
ATOM 763 N N . ASN A 1 93 ? 22.182 4.336 -28.276 1.00 75.19 93 ASN A N 1
ATOM 764 C CA . ASN A 1 93 ? 21.285 5.032 -29.215 1.00 75.19 93 ASN A CA 1
ATOM 765 C C . ASN A 1 93 ? 19.831 4.518 -29.173 1.00 75.19 93 ASN A C 1
ATOM 767 O O . ASN A 1 93 ? 19.163 4.408 -30.202 1.00 75.19 93 ASN A O 1
ATOM 771 N N . MET A 1 94 ? 19.334 4.180 -27.983 1.00 73.94 94 MET A N 1
ATOM 772 C CA . MET A 1 94 ? 17.992 3.622 -27.802 1.00 73.94 94 MET A CA 1
ATOM 773 C C . MET A 1 94 ? 17.307 4.261 -26.582 1.00 73.94 94 MET A C 1
ATOM 775 O O . MET A 1 94 ? 17.482 3.770 -25.468 1.00 73.94 94 MET A O 1
ATOM 779 N N . PRO A 1 95 ? 16.537 5.354 -26.759 1.00 76.19 95 PRO A N 1
ATOM 780 C CA . PRO A 1 95 ? 15.850 6.033 -25.662 1.00 76.19 95 PRO A CA 1
ATOM 781 C C . PRO A 1 95 ? 14.541 5.315 -25.313 1.00 76.19 95 PRO A C 1
ATOM 783 O O . PRO A 1 95 ? 13.486 5.551 -25.922 1.00 76.19 95 PRO A O 1
ATOM 786 N N . TYR A 1 96 ? 14.589 4.425 -24.326 1.00 77.94 96 TYR A N 1
ATOM 787 C CA . TYR A 1 96 ? 13.400 3.696 -23.899 1.00 77.94 96 TYR A CA 1
ATOM 788 C C . TYR A 1 96 ? 12.590 4.476 -22.866 1.00 77.94 96 TYR A C 1
ATOM 790 O O . TYR A 1 96 ? 11.365 4.380 -22.884 1.00 77.94 96 TYR A O 1
ATOM 798 N N . VAL A 1 97 ? 13.238 5.308 -22.045 1.00 78.88 97 VAL A N 1
ATOM 799 C CA . VAL A 1 97 ? 12.567 6.205 -21.098 1.00 78.88 97 VAL A CA 1
ATOM 800 C C . VAL A 1 97 ? 12.899 7.662 -21.415 1.00 78.88 97 VAL A C 1
ATOM 802 O O . VAL A 1 97 ? 13.972 8.181 -21.131 1.00 78.88 97 VAL A O 1
ATOM 805 N N . THR A 1 98 ? 11.933 8.373 -21.982 1.00 80.12 98 THR A N 1
ATOM 806 C CA . THR A 1 98 ? 12.068 9.800 -22.293 1.00 80.12 98 THR A CA 1
ATOM 807 C C . THR A 1 98 ? 11.980 10.668 -21.041 1.00 80.12 98 THR A C 1
ATOM 809 O O . THR A 1 98 ? 11.398 10.294 -20.021 1.00 80.12 98 THR A O 1
ATOM 812 N N . SER A 1 99 ? 12.459 11.911 -21.148 1.00 80.62 99 SER A N 1
ATOM 813 C CA . SER A 1 99 ? 12.284 12.933 -20.108 1.00 80.62 99 SER A CA 1
ATOM 814 C C . SER A 1 99 ? 10.825 13.109 -19.667 1.00 80.62 99 SER A C 1
ATOM 816 O O . SER A 1 99 ? 10.583 13.324 -18.481 1.00 80.62 99 SER A O 1
ATOM 818 N N . VAL A 1 100 ? 9.862 13.004 -20.591 1.00 81.62 100 VAL A N 1
ATOM 819 C CA . VAL A 1 100 ? 8.425 13.128 -20.290 1.00 81.62 100 VAL A CA 1
ATOM 820 C C . VAL A 1 100 ? 7.933 11.929 -19.483 1.00 81.62 100 VAL A C 1
ATOM 822 O O . VAL A 1 100 ? 7.259 12.113 -18.471 1.00 81.62 100 VAL A O 1
ATOM 825 N N . GLU A 1 101 ? 8.310 10.710 -19.870 1.00 85.75 101 GLU A N 1
ATOM 826 C CA . GLU A 1 101 ? 7.958 9.507 -19.107 1.00 85.75 101 GLU A CA 1
ATOM 827 C C . GLU A 1 101 ? 8.597 9.516 -17.727 1.00 85.75 101 GLU A C 1
ATOM 829 O O . GLU A 1 101 ? 7.899 9.258 -16.755 1.00 85.75 101 GLU A O 1
ATOM 834 N N . ARG A 1 102 ? 9.871 9.902 -17.606 1.00 84.44 102 ARG A N 1
ATOM 835 C CA . ARG A 1 102 ? 10.543 10.067 -16.310 1.00 84.44 102 ARG A CA 1
ATOM 836 C C . ARG A 1 102 ? 9.774 11.015 -15.387 1.00 84.44 102 ARG A C 1
ATOM 838 O O . ARG A 1 102 ? 9.559 10.697 -14.218 1.00 84.44 102 ARG A O 1
ATOM 845 N N . ILE A 1 103 ? 9.340 12.169 -15.903 1.00 85.56 103 ILE A N 1
ATOM 846 C CA . ILE A 1 103 ? 8.520 13.122 -15.139 1.00 85.56 103 ILE A CA 1
ATOM 847 C C . ILE A 1 103 ? 7.188 12.478 -14.738 1.00 85.56 103 ILE A C 1
ATOM 849 O O . ILE A 1 103 ? 6.791 12.589 -13.580 1.00 85.56 103 ILE A O 1
ATOM 853 N N . GLY A 1 104 ? 6.525 11.778 -15.661 1.00 88.31 104 GLY A N 1
ATOM 854 C CA . GLY A 1 104 ? 5.275 11.066 -15.391 1.00 88.31 104 GLY A CA 1
ATOM 855 C C . GLY A 1 104 ? 5.417 10.001 -14.300 1.00 88.31 104 GLY A C 1
ATOM 856 O O . GLY A 1 104 ? 4.605 9.961 -13.381 1.00 88.31 104 GLY A O 1
ATOM 857 N N . ILE A 1 105 ? 6.481 9.194 -14.349 1.00 86.06 105 ILE A N 1
ATOM 858 C CA . ILE A 1 105 ? 6.800 8.166 -13.347 1.00 86.06 105 ILE A CA 1
ATOM 859 C C . ILE A 1 105 ? 7.035 8.815 -11.978 1.00 86.06 105 ILE A C 1
ATOM 861 O O . ILE A 1 105 ? 6.433 8.405 -10.983 1.00 86.06 105 ILE A O 1
ATOM 865 N N . LYS A 1 106 ? 7.859 9.873 -11.925 1.00 86.12 106 LYS A N 1
ATOM 866 C CA . LYS A 1 106 ? 8.140 10.608 -10.682 1.00 86.12 106 LYS A CA 1
ATOM 867 C C . LYS A 1 106 ? 6.861 11.195 -10.082 1.00 86.12 106 LYS A C 1
ATOM 869 O O . LYS A 1 106 ? 6.627 11.035 -8.885 1.00 86.12 106 LYS A O 1
ATOM 874 N N . LYS A 1 107 ? 6.031 11.839 -10.907 1.00 88.38 107 LYS A N 1
ATOM 875 C CA . LYS A 1 107 ? 4.773 12.461 -10.480 1.00 88.38 107 LYS A CA 1
ATOM 876 C C . LYS A 1 107 ? 3.773 11.421 -9.972 1.00 88.38 107 LYS A C 1
ATOM 878 O O . LYS A 1 107 ? 3.322 11.547 -8.839 1.00 88.38 107 LYS A O 1
ATOM 883 N N . GLY A 1 108 ? 3.513 10.362 -10.740 1.00 88.06 108 GLY A N 1
ATOM 884 C CA . GLY A 1 108 ? 2.569 9.312 -10.342 1.00 88.06 108 GLY A CA 1
ATOM 885 C C . GLY A 1 108 ? 2.971 8.625 -9.035 1.00 88.06 108 GLY A C 1
ATOM 886 O O . GLY A 1 108 ? 2.134 8.346 -8.183 1.00 88.06 108 GLY A O 1
ATOM 887 N N . ARG A 1 109 ? 4.273 8.432 -8.802 1.00 86.19 109 ARG A N 1
ATOM 888 C CA . ARG A 1 109 ? 4.761 7.908 -7.522 1.00 86.19 109 ARG A CA 1
ATOM 889 C C . ARG A 1 109 ? 4.580 8.884 -6.362 1.00 86.19 109 ARG A C 1
ATOM 891 O O . ARG A 1 109 ? 4.295 8.452 -5.246 1.00 86.19 109 ARG A O 1
ATOM 898 N N . GLN A 1 110 ? 4.803 10.177 -6.589 1.00 87.50 110 GLN A N 1
ATOM 899 C CA . GLN A 1 110 ? 4.561 11.198 -5.570 1.00 87.50 110 GLN A CA 1
ATOM 900 C C . GLN A 1 110 ? 3.076 11.267 -5.207 1.00 87.50 110 GLN A C 1
ATOM 902 O O . GLN A 1 110 ? 2.766 11.278 -4.019 1.00 87.50 110 GLN A O 1
ATOM 907 N N . GLU A 1 111 ? 2.188 11.250 -6.200 1.00 90.00 111 GLU A N 1
ATOM 908 C CA . GLU A 1 111 ? 0.732 11.234 -6.012 1.00 90.00 111 GLU A CA 1
ATOM 909 C C . GLU A 1 111 ? 0.293 9.984 -5.242 1.00 90.00 111 GLU A C 1
ATOM 911 O O . GLU A 1 111 ? -0.247 10.119 -4.147 1.00 90.00 111 GLU A O 1
ATOM 916 N N . GLY A 1 112 ? 0.667 8.781 -5.691 1.00 88.62 112 GLY A N 1
ATOM 917 C CA . GLY A 1 112 ? 0.295 7.540 -4.999 1.00 88.62 112 GLY A CA 1
ATOM 918 C C . GLY A 1 112 ? 0.824 7.450 -3.560 1.00 88.62 112 GLY A C 1
ATOM 919 O O . GLY A 1 112 ? 0.149 6.942 -2.666 1.00 88.62 112 GLY A O 1
ATOM 920 N N . ARG A 1 113 ? 2.015 8.002 -3.277 1.00 88.19 113 ARG A N 1
ATOM 921 C CA . ARG A 1 113 ? 2.519 8.120 -1.894 1.00 88.19 113 ARG A CA 1
ATOM 922 C C . ARG A 1 113 ? 1.703 9.091 -1.051 1.00 88.19 113 ARG A C 1
ATOM 924 O O . ARG A 1 113 ? 1.577 8.882 0.155 1.00 88.19 113 ARG A O 1
ATOM 931 N N . GLN A 1 114 ? 1.244 10.191 -1.639 1.00 91.12 114 GLN A N 1
ATOM 932 C CA . GLN A 1 114 ? 0.429 11.171 -0.931 1.00 91.12 114 GLN A CA 1
ATOM 933 C C . GLN A 1 114 ? -0.955 10.605 -0.634 1.00 91.12 114 GLN A C 1
ATOM 935 O O . GLN A 1 114 ? -1.382 10.696 0.515 1.00 91.12 114 GLN A O 1
ATOM 940 N N . GLU A 1 115 ? -1.599 9.986 -1.620 1.00 91.81 115 GLU A N 1
ATOM 941 C CA . GLU A 1 115 ? -2.906 9.336 -1.489 1.00 91.81 115 GLU A CA 1
ATOM 942 C C . GLU A 1 115 ? -2.861 8.226 -0.439 1.00 91.81 115 GLU A C 1
ATOM 944 O O . GLU A 1 115 ? -3.523 8.348 0.590 1.00 91.81 115 GLU A O 1
ATOM 949 N N . GLY A 1 116 ? -1.960 7.246 -0.577 1.00 91.88 116 GLY A N 1
ATOM 950 C CA . GLY A 1 116 ? -1.865 6.146 0.390 1.00 91.88 116 GLY A CA 1
ATOM 951 C C . GLY A 1 116 ? -1.527 6.608 1.814 1.00 91.88 116 GLY A C 1
ATOM 952 O O . GLY A 1 116 ? -1.966 6.019 2.800 1.00 91.88 116 GLY A O 1
ATOM 953 N N . ARG A 1 117 ? -0.785 7.715 1.967 1.00 93.44 117 ARG A N 1
ATOM 954 C CA . ARG A 1 117 ? -0.539 8.315 3.289 1.00 93.44 117 ARG A CA 1
ATOM 955 C C . ARG A 1 117 ? -1.775 9.010 3.852 1.00 93.44 117 ARG A C 1
ATOM 957 O O . ARG A 1 117 ? -1.923 9.068 5.072 1.00 93.44 117 ARG A O 1
ATOM 964 N N . GLN A 1 118 ? -2.596 9.622 3.006 1.00 94.19 118 GLN A N 1
ATOM 965 C CA . GLN A 1 118 ? -3.839 10.255 3.434 1.00 94.19 118 GLN A CA 1
ATOM 966 C C . GLN A 1 118 ? -4.865 9.201 3.839 1.00 94.19 118 GLN A C 1
ATOM 968 O O . GLN A 1 118 ? -5.405 9.323 4.936 1.00 94.19 118 GLN A O 1
ATOM 973 N N . GLU A 1 119 ? -5.053 8.166 3.023 1.00 93.44 119 GLU A N 1
ATOM 974 C CA . GLU A 1 119 ? -5.944 7.033 3.296 1.00 93.44 119 GLU A CA 1
ATOM 975 C C . GLU A 1 119 ? -5.539 6.322 4.587 1.00 93.44 119 GLU A C 1
ATOM 977 O O . GLU A 1 119 ? -6.304 6.336 5.547 1.00 93.44 119 GLU A O 1
ATOM 982 N N . GLY A 1 120 ? -4.282 5.878 4.708 1.00 95.00 120 GLY A N 1
ATOM 983 C CA . GLY A 1 120 ? -3.823 5.192 5.922 1.00 95.00 120 GLY A CA 1
ATOM 984 C C . GLY A 1 120 ? -3.901 6.054 7.193 1.00 95.00 120 GLY A C 1
ATOM 985 O O . GLY A 1 120 ? -4.093 5.545 8.294 1.00 95.00 120 GLY A O 1
ATOM 986 N N . ARG A 1 121 ? -3.799 7.388 7.078 1.00 95.50 121 ARG A N 1
ATOM 987 C CA . ARG A 1 121 ? -4.050 8.299 8.214 1.00 95.50 121 ARG A CA 1
ATOM 988 C C . ARG A 1 121 ? -5.529 8.470 8.534 1.00 95.50 121 ARG A C 1
ATOM 990 O O . ARG A 1 121 ? -5.840 8.889 9.646 1.00 95.50 121 ARG A O 1
ATOM 997 N N . GLN A 1 122 ? -6.420 8.341 7.560 1.00 94.06 122 GLN A N 1
ATOM 998 C CA . GLN A 1 122 ? -7.860 8.415 7.793 1.00 94.06 122 GLN A CA 1
ATOM 999 C C . GLN A 1 122 ? -8.342 7.118 8.436 1.00 94.06 122 GLN A C 1
ATOM 1001 O O . GLN A 1 122 ? -8.940 7.191 9.505 1.00 94.06 122 GLN A O 1
ATOM 1006 N N . GLU A 1 123 ? -7.969 5.973 7.867 1.00 93.50 123 GLU A N 1
ATOM 1007 C CA . GLU A 1 123 ? -8.264 4.641 8.406 1.00 93.50 123 GLU A CA 1
ATOM 1008 C C . GLU A 1 123 ? -7.735 4.501 9.834 1.00 93.50 123 GLU A C 1
ATOM 1010 O O . GLU A 1 123 ? -8.520 4.327 10.761 1.00 93.50 123 GLU A O 1
ATOM 1015 N N . GLY A 1 124 ? -6.442 4.759 10.063 1.00 95.44 124 GLY A N 1
ATOM 1016 C CA . GLY A 1 124 ? -5.868 4.661 11.409 1.00 95.44 124 GLY A CA 1
ATOM 1017 C C . GLY A 1 124 ? -6.473 5.643 12.425 1.00 95.44 124 GLY A C 1
ATOM 1018 O O . GLY A 1 124 ? -6.449 5.390 13.628 1.00 95.44 124 GLY A O 1
ATOM 1019 N N . ARG A 1 125 ? -7.045 6.771 11.974 1.00 94.88 125 ARG A N 1
ATOM 1020 C CA . ARG A 1 125 ? -7.803 7.675 12.859 1.00 94.88 125 ARG A CA 1
ATOM 1021 C C . ARG A 1 125 ? -9.184 7.123 13.196 1.00 94.88 125 ARG A C 1
ATOM 1023 O O . ARG A 1 125 ? -9.627 7.317 14.324 1.00 94.88 125 ARG A O 1
ATOM 1030 N N . GLN A 1 126 ? -9.863 6.493 12.241 1.00 92.31 126 GLN A N 1
ATOM 1031 C CA . GLN A 1 126 ? -11.166 5.871 12.470 1.00 92.31 126 GLN A CA 1
ATOM 1032 C C . GLN A 1 126 ? -11.033 4.652 13.384 1.00 92.31 126 GLN A C 1
ATOM 1034 O O . GLN A 1 126 ? -11.740 4.588 14.386 1.00 92.31 126 GLN A O 1
ATOM 1039 N N . GLU A 1 127 ? -10.066 3.774 13.114 1.00 93.44 127 GLU A N 1
ATOM 1040 C CA . GLU A 1 127 ? -9.749 2.620 13.963 1.00 93.44 127 GLU A CA 1
ATOM 1041 C C . GLU A 1 127 ? -9.395 3.068 15.386 1.00 93.44 127 GLU A C 1
ATOM 1043 O O . GLU A 1 127 ? -10.009 2.620 16.350 1.00 93.44 127 GLU A O 1
ATOM 1048 N N . GLY A 1 128 ? -8.490 4.043 15.534 1.00 95.69 128 GLY A N 1
ATOM 1049 C CA . GLY A 1 128 ? -8.120 4.559 16.854 1.00 95.69 128 GLY A CA 1
ATOM 1050 C C . GLY A 1 128 ? -9.286 5.209 17.612 1.00 95.69 128 GLY A C 1
ATOM 1051 O O . GLY A 1 128 ? -9.366 5.105 18.836 1.00 95.69 128 GLY A O 1
ATOM 1052 N N . LEU A 1 129 ? -10.215 5.866 16.908 1.00 95.69 129 LEU A N 1
ATOM 1053 C CA . LEU A 1 129 ? -11.427 6.421 17.517 1.00 95.69 129 LEU A CA 1
ATOM 1054 C C . LEU A 1 129 ? -12.396 5.316 17.958 1.00 95.69 129 LEU A C 1
ATOM 1056 O O . LEU A 1 129 ? -12.967 5.410 19.045 1.00 95.69 129 LEU A O 1
ATOM 1060 N N . GLN A 1 130 ? -12.579 4.286 17.134 1.00 95.69 130 GLN A N 1
ATOM 1061 C CA . GLN A 1 130 ? -13.405 3.123 17.443 1.00 95.69 130 GLN A CA 1
ATOM 1062 C C . GLN A 1 130 ? -12.862 2.382 18.673 1.00 95.69 130 GLN A C 1
ATOM 1064 O O . GLN A 1 130 ? -13.584 2.230 19.659 1.00 95.69 130 GLN A O 1
ATOM 1069 N N . GLU A 1 131 ? -11.586 1.990 18.653 1.00 95.75 131 GLU A N 1
ATOM 1070 C CA . GLU A 1 131 ? -10.923 1.310 19.771 1.00 95.75 131 GLU A CA 1
ATOM 1071 C C . GLU A 1 131 ? -10.982 2.151 21.052 1.00 95.75 131 GLU A C 1
ATOM 1073 O O . GLU A 1 131 ? -11.273 1.632 22.131 1.00 95.75 131 GLU A O 1
ATOM 1078 N N . GLY A 1 132 ? -10.768 3.467 20.939 1.00 96.56 132 GLY A N 1
ATOM 1079 C CA . GLY A 1 132 ? -10.883 4.392 22.064 1.00 96.56 132 GLY A CA 1
ATOM 1080 C C . GLY A 1 132 ? -12.272 4.365 22.702 1.00 96.56 132 GLY A C 1
ATOM 1081 O O . GLY A 1 132 ? -12.387 4.210 23.917 1.00 96.56 132 GLY A O 1
ATOM 1082 N N . LYS A 1 133 ? -13.338 4.431 21.894 1.00 96.81 133 LYS A N 1
ATOM 1083 C CA . LYS A 1 133 ? -14.717 4.362 22.401 1.00 96.81 133 LYS A CA 1
ATOM 1084 C C . LYS A 1 133 ? -15.035 3.014 23.048 1.00 96.81 133 LYS A C 1
ATOM 1086 O O . LYS A 1 133 ? -15.638 2.989 24.116 1.00 96.81 133 LYS A O 1
ATOM 1091 N N . GLN A 1 134 ? -14.615 1.904 22.439 1.00 96.44 134 GLN A N 1
ATOM 1092 C CA . GLN A 1 134 ? -14.783 0.565 23.018 1.00 96.44 134 GLN A CA 1
ATOM 1093 C C . GLN A 1 134 ? -14.111 0.462 24.397 1.00 96.44 134 GLN A C 1
ATOM 1095 O O . GLN A 1 134 ? -14.713 -0.033 25.353 1.00 96.44 134 GLN A O 1
ATOM 1100 N N . GLN A 1 135 ? -12.879 0.969 24.517 1.00 95.81 135 GLN A N 1
ATOM 1101 C CA . GLN A 1 135 ? -12.150 1.008 25.785 1.00 95.81 135 GLN A CA 1
ATOM 1102 C C . GLN A 1 135 ? -12.838 1.901 26.818 1.00 95.81 135 GLN A C 1
ATOM 1104 O O . GLN A 1 135 ? -12.908 1.527 27.987 1.00 95.81 135 GLN A O 1
ATOM 1109 N N . ASP A 1 136 ? -13.348 3.062 26.411 1.00 96.69 136 ASP A N 1
ATOM 1110 C CA . ASP A 1 136 ? -14.040 3.977 27.317 1.00 96.69 136 ASP A CA 1
ATOM 1111 C C . ASP A 1 136 ? -15.326 3.352 27.873 1.00 96.69 136 ASP A C 1
ATOM 1113 O O . ASP A 1 136 ? -15.548 3.417 29.082 1.00 96.69 136 ASP A O 1
ATOM 1117 N N . ILE A 1 137 ? -16.120 2.662 27.042 1.00 96.19 137 ILE A N 1
ATOM 1118 C CA . ILE A 1 137 ? -17.288 1.889 27.503 1.00 96.19 137 ILE A CA 1
ATOM 1119 C C . ILE A 1 137 ? -16.856 0.865 28.557 1.00 96.19 137 ILE A C 1
ATOM 1121 O O . ILE A 1 137 ? -17.420 0.835 29.651 1.00 96.19 137 ILE A O 1
ATOM 1125 N N . ALA A 1 138 ? -15.840 0.050 28.254 1.00 94.56 138 ALA A N 1
ATOM 1126 C CA . ALA A 1 138 ? -15.361 -0.977 29.175 1.00 94.56 138 ALA A CA 1
ATOM 1127 C C . ALA A 1 138 ? -14.908 -0.3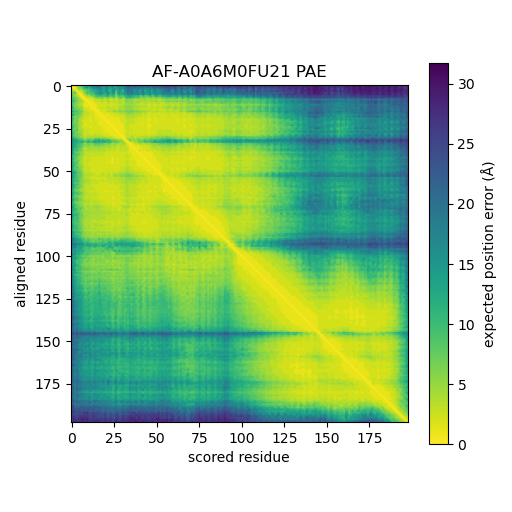77 30.516 1.00 94.56 138 ALA A C 1
ATOM 1129 O O . ALA A 1 138 ? -15.346 -0.844 31.565 1.00 94.56 138 ALA A O 1
ATOM 1130 N N . ARG A 1 139 ? -14.115 0.705 30.496 1.00 95.25 139 ARG A N 1
ATOM 1131 C CA . ARG A 1 139 ? -13.649 1.388 31.716 1.00 95.25 139 ARG A CA 1
ATOM 1132 C C . ARG A 1 139 ? -14.799 1.955 32.546 1.00 95.25 139 ARG A C 1
ATOM 1134 O O . ARG A 1 139 ? -14.762 1.860 33.770 1.00 95.25 139 ARG A O 1
ATOM 1141 N N . ILE A 1 140 ? -15.808 2.554 31.907 1.00 95.69 140 ILE A N 1
ATOM 1142 C CA . ILE A 1 140 ? -16.982 3.097 32.608 1.00 95.69 140 ILE A CA 1
ATOM 1143 C C . ILE A 1 140 ? -17.731 1.971 33.322 1.00 95.69 140 ILE A C 1
ATOM 1145 O O . ILE A 1 140 ? -18.059 2.106 34.500 1.00 95.69 140 ILE A O 1
ATOM 1149 N N . LEU A 1 141 ? -17.986 0.859 32.631 1.00 95.12 141 LEU A N 1
ATOM 1150 C CA . LEU A 1 141 ? -18.709 -0.271 33.211 1.00 95.12 141 LEU A CA 1
ATOM 1151 C C . LEU A 1 141 ? -17.904 -0.953 34.324 1.00 95.12 141 LEU A C 1
ATOM 1153 O O . LEU A 1 141 ? -18.466 -1.237 35.379 1.00 95.12 141 LEU A O 1
ATOM 1157 N N . GLU A 1 142 ? -16.596 -1.153 34.131 1.00 94.31 142 GLU A N 1
ATOM 1158 C CA . GLU A 1 142 ? -15.699 -1.692 35.162 1.00 94.31 142 GLU A CA 1
ATOM 1159 C C . GLU A 1 142 ? -15.702 -0.816 36.420 1.00 94.31 142 GLU A C 1
ATOM 1161 O O . GLU A 1 142 ? -15.761 -1.335 37.533 1.00 94.31 142 GLU A O 1
ATOM 1166 N N . PHE A 1 143 ? -15.701 0.510 36.253 1.00 94.06 143 PHE A N 1
ATOM 1167 C CA . PHE A 1 143 ? -15.767 1.447 37.370 1.00 94.06 143 PHE A CA 1
ATOM 1168 C C . PHE A 1 143 ? -17.128 1.430 38.082 1.00 94.06 143 PHE A C 1
ATOM 1170 O O . PHE A 1 143 ? -17.177 1.495 39.308 1.00 94.06 143 PHE A O 1
ATOM 1177 N N . ARG A 1 144 ? -18.239 1.362 37.338 1.00 94.50 144 ARG A N 1
ATOM 1178 C CA . ARG A 1 144 ? -19.596 1.450 37.910 1.00 94.50 144 ARG A CA 1
ATOM 1179 C C . ARG A 1 144 ? -20.087 0.155 38.551 1.00 94.50 144 ARG A C 1
ATOM 1181 O O . ARG A 1 144 ? -20.862 0.228 39.500 1.00 94.50 144 ARG A O 1
ATOM 1188 N N . PHE A 1 145 ? -19.684 -0.994 38.019 1.00 93.88 145 PHE A N 1
ATOM 1189 C CA . PHE A 1 145 ? -20.220 -2.304 38.405 1.00 93.88 145 PHE A CA 1
ATOM 1190 C C . PHE A 1 145 ? -19.167 -3.234 39.020 1.00 93.88 145 PHE A C 1
ATOM 1192 O O . PHE A 1 145 ? -19.412 -4.428 39.150 1.00 93.88 145 PHE A O 1
ATOM 1199 N N . GLU A 1 146 ? -18.009 -2.688 39.410 1.00 86.12 146 GLU A N 1
ATOM 1200 C CA . GLU A 1 146 ? -16.900 -3.422 40.046 1.00 86.12 146 GLU A CA 1
ATOM 1201 C C . GLU A 1 146 ? -16.348 -4.582 39.190 1.00 86.12 146 GLU A C 1
ATOM 1203 O O . GLU A 1 146 ? -15.761 -5.538 39.698 1.00 86.12 146 GLU A O 1
ATOM 1208 N N . GLY A 1 147 ? -16.509 -4.480 37.869 1.00 85.94 147 GLY A N 1
ATOM 1209 C CA . GLY A 1 147 ? -16.039 -5.455 36.890 1.00 85.94 147 GLY A CA 1
ATOM 1210 C C . GLY A 1 147 ? -17.073 -5.758 35.808 1.00 85.94 147 GLY A C 1
ATOM 1211 O O . GLY A 1 147 ? -18.266 -5.506 35.960 1.00 85.94 147 GLY A O 1
ATOM 1212 N N . ILE A 1 148 ? -16.599 -6.313 34.694 1.00 91.19 148 ILE A N 1
ATOM 1213 C CA . ILE A 1 148 ? -17.434 -6.794 33.587 1.00 91.19 148 ILE A CA 1
ATOM 1214 C C . ILE A 1 148 ? -16.953 -8.169 33.132 1.00 91.19 148 ILE A C 1
ATOM 1216 O O . ILE A 1 148 ? -15.780 -8.510 33.293 1.00 91.19 148 ILE A O 1
ATOM 1220 N N . THR A 1 149 ? -17.851 -8.962 32.551 1.00 91.69 149 THR A N 1
ATOM 1221 C CA . THR A 1 149 ? -17.502 -10.284 32.024 1.00 91.69 149 THR A CA 1
ATOM 1222 C C . THR A 1 149 ? -16.634 -10.168 30.766 1.00 91.69 149 THR A C 1
ATOM 1224 O O . THR A 1 149 ? -16.773 -9.235 29.972 1.00 91.69 149 THR A O 1
ATOM 1227 N N . GLU A 1 150 ? -15.747 -11.144 30.546 1.00 90.19 150 GLU A N 1
ATOM 1228 C CA . GLU A 1 150 ? -14.932 -11.211 29.320 1.00 90.19 150 GLU A CA 1
ATOM 1229 C C . GLU A 1 150 ? -15.799 -11.363 28.058 1.00 90.19 150 GLU A C 1
ATOM 1231 O O . GLU A 1 150 ? -15.457 -10.861 26.990 1.00 90.19 150 GLU A O 1
ATOM 1236 N N . GLU A 1 151 ? -16.971 -11.984 28.186 1.00 90.81 151 GLU A N 1
ATOM 1237 C CA . GLU A 1 151 ? -17.967 -12.090 27.116 1.00 90.81 151 GLU A CA 1
ATOM 1238 C C . GLU A 1 151 ? -18.460 -10.711 26.660 1.00 90.81 151 GLU A C 1
ATOM 1240 O O . GLU A 1 151 ? -18.512 -10.443 25.458 1.00 90.81 151 GLU A O 1
ATOM 1245 N N . LEU A 1 152 ? -18.760 -9.813 27.606 1.00 90.00 152 LEU A N 1
ATOM 1246 C CA . LEU A 1 152 ? -19.198 -8.453 27.303 1.00 90.00 152 LEU A CA 1
ATOM 1247 C C . LEU A 1 152 ? -18.062 -7.618 26.695 1.00 90.00 152 LEU A C 1
ATOM 1249 O O . LEU A 1 152 ? -18.299 -6.879 25.740 1.00 90.00 152 LEU A O 1
ATOM 1253 N N . LYS A 1 153 ? -16.818 -7.781 27.169 1.00 91.38 153 LYS A N 1
ATOM 1254 C CA . LYS A 1 153 ? -15.640 -7.141 26.550 1.00 91.38 153 LYS A CA 1
ATOM 1255 C C . LYS A 1 153 ? -15.467 -7.554 25.094 1.00 91.38 153 LYS A C 1
ATOM 1257 O O . LYS A 1 153 ? -15.274 -6.702 24.230 1.00 91.38 153 LYS A O 1
ATOM 1262 N N . LEU A 1 154 ? -15.572 -8.853 24.812 1.00 90.94 154 LEU A N 1
ATOM 1263 C CA . LEU A 1 154 ? -15.489 -9.380 23.450 1.00 90.94 154 LEU A CA 1
ATOM 1264 C C . LEU A 1 154 ? -16.649 -8.900 22.573 1.00 90.94 154 LEU A C 1
ATOM 1266 O O . LEU A 1 154 ? -16.455 -8.702 21.375 1.00 90.94 154 LEU A O 1
ATOM 1270 N N . LEU A 1 155 ? -17.843 -8.727 23.142 1.00 91.56 155 LEU A N 1
ATOM 1271 C CA . LEU A 1 155 ? -18.997 -8.196 22.422 1.00 91.56 155 LEU A CA 1
ATOM 1272 C C . LEU A 1 155 ? -18.774 -6.732 22.026 1.00 91.56 155 LEU A C 1
ATOM 1274 O O . LEU A 1 155 ? -18.922 -6.403 20.853 1.00 91.56 155 LEU A O 1
ATOM 1278 N N . ILE A 1 156 ? -18.343 -5.888 22.970 1.00 92.31 156 ILE A N 1
ATOM 1279 C CA . ILE A 1 156 ? -18.024 -4.472 22.724 1.00 92.31 156 ILE A CA 1
ATOM 1280 C C . ILE A 1 156 ? -16.885 -4.342 21.704 1.00 92.31 156 ILE A C 1
ATOM 1282 O O . ILE A 1 156 ? -16.979 -3.537 20.782 1.00 92.31 156 ILE A O 1
ATOM 1286 N N . GLY A 1 157 ? -15.840 -5.169 21.820 1.00 91.44 157 GLY A N 1
ATOM 1287 C CA . GLY A 1 157 ? -14.685 -5.155 20.914 1.00 91.44 157 GLY A CA 1
ATOM 1288 C C . GLY A 1 157 ? -15.013 -5.491 19.454 1.00 91.44 157 GLY A C 1
ATOM 1289 O O . GLY A 1 157 ? -14.245 -5.152 18.558 1.00 91.44 157 GLY A O 1
ATOM 1290 N N . LYS A 1 158 ? -16.157 -6.132 19.192 1.00 91.38 158 LYS A N 1
ATOM 1291 C CA . LYS A 1 158 ? -16.630 -6.445 17.833 1.00 91.38 158 LYS A CA 1
ATOM 1292 C C . LYS A 1 158 ? -17.471 -5.337 17.202 1.00 91.38 158 LYS A C 1
ATOM 1294 O O . LYS A 1 158 ? -17.803 -5.456 16.028 1.00 91.38 158 LYS A O 1
ATOM 1299 N N . LEU A 1 159 ? -17.844 -4.308 17.959 1.00 91.06 159 LEU A N 1
ATOM 1300 C CA . LEU A 1 159 ? -18.645 -3.199 17.447 1.00 91.06 159 LEU A CA 1
ATOM 1301 C C . LE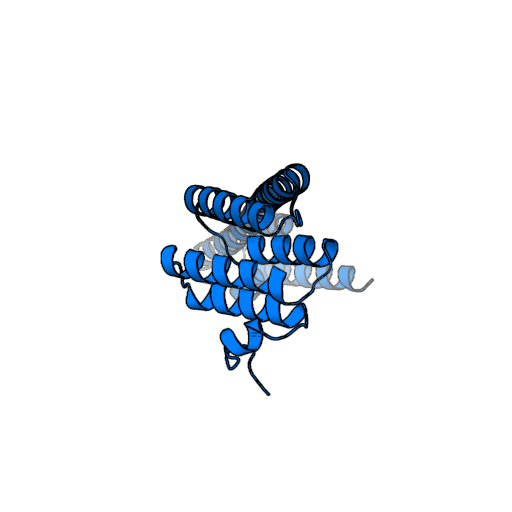U A 1 159 ? -17.752 -2.223 16.682 1.00 91.06 159 LEU A C 1
ATOM 1303 O O . LEU A 1 159 ? -16.806 -1.681 17.246 1.00 91.06 159 LEU A O 1
ATOM 1307 N N . ASP A 1 160 ? -18.068 -1.974 15.420 1.00 90.62 160 ASP A N 1
ATOM 1308 C CA . ASP A 1 160 ? -17.328 -1.071 14.532 1.00 90.62 160 ASP A CA 1
ATOM 1309 C C . ASP A 1 160 ? -18.042 0.266 14.286 1.00 90.62 160 ASP A C 1
ATOM 1311 O O . ASP A 1 160 ? -17.409 1.270 13.958 1.00 90.62 160 ASP A O 1
ATOM 1315 N N . ASN A 1 161 ? -19.351 0.326 14.526 1.00 91.75 161 ASN A N 1
ATOM 1316 C CA . ASN A 1 161 ? -20.130 1.545 14.356 1.00 91.75 161 ASN A CA 1
ATOM 1317 C C . ASN A 1 161 ? -19.804 2.600 15.439 1.00 91.75 161 ASN A C 1
ATOM 1319 O O . ASN A 1 161 ? -20.186 2.482 16.605 1.00 91.75 161 ASN A O 1
ATOM 1323 N N . ILE A 1 162 ? -19.127 3.675 15.024 1.00 91.75 162 ILE A N 1
ATOM 1324 C CA . ILE A 1 162 ? -18.675 4.787 15.877 1.00 91.75 162 ILE A CA 1
ATOM 1325 C C . ILE A 1 162 ? -19.839 5.565 16.515 1.00 91.75 162 ILE A C 1
ATOM 1327 O O . ILE A 1 162 ? -19.689 6.048 17.643 1.00 91.75 162 ILE A O 1
ATOM 1331 N N . GLU A 1 163 ? -20.969 5.710 15.817 1.00 91.75 163 GLU A N 1
ATOM 1332 C CA . GLU A 1 163 ? -22.154 6.413 16.328 1.00 91.75 163 GLU A CA 1
ATOM 1333 C C . GLU A 1 163 ? -22.808 5.596 17.441 1.00 91.75 163 GLU A C 1
ATOM 1335 O O . GLU A 1 163 ? -22.956 6.094 18.557 1.00 91.75 163 GLU A O 1
ATOM 1340 N N . LEU A 1 164 ? -23.039 4.304 17.186 1.00 93.31 164 LEU A N 1
ATOM 1341 C CA . LEU A 1 164 ? -23.532 3.359 18.189 1.00 93.31 164 LEU A CA 1
ATOM 1342 C C . LEU A 1 164 ? -22.618 3.312 19.417 1.00 93.31 164 LEU A C 1
ATOM 1344 O O . LEU A 1 164 ? -23.086 3.367 20.550 1.00 93.31 164 LEU A O 1
ATOM 1348 N N . LEU A 1 165 ? -21.301 3.241 19.214 1.00 95.25 165 LEU A N 1
ATOM 1349 C CA . LEU A 1 165 ? -20.337 3.292 20.311 1.00 95.25 165 LEU A CA 1
ATOM 1350 C C . LEU A 1 165 ? -20.439 4.607 21.104 1.00 95.25 165 LEU A C 1
ATOM 1352 O O . LEU A 1 165 ? -20.241 4.612 22.316 1.00 95.25 165 LEU A O 1
ATOM 1356 N N . GLY A 1 166 ? -20.757 5.726 20.447 1.00 94.44 166 GLY A N 1
ATOM 1357 C CA . GLY A 1 166 ? -21.062 6.994 21.110 1.00 94.44 166 GLY A CA 1
ATOM 1358 C C . GLY A 1 166 ? -22.287 6.909 22.020 1.00 94.44 166 GLY A C 1
ATOM 1359 O O . GLY A 1 166 ? -22.209 7.318 23.179 1.00 94.44 166 GLY A O 1
ATOM 1360 N N . ASP A 1 167 ? -23.377 6.325 21.533 1.00 93.94 167 ASP A N 1
ATOM 1361 C CA . ASP A 1 167 ? -24.605 6.147 22.314 1.00 93.94 167 ASP A CA 1
ATOM 1362 C C . ASP A 1 167 ? -24.402 5.170 23.475 1.00 93.94 167 ASP A C 1
ATOM 1364 O O . ASP A 1 167 ? -24.848 5.417 24.598 1.00 93.94 167 ASP A O 1
ATOM 1368 N N . LEU A 1 168 ? -23.649 4.093 23.245 1.00 95.38 168 LEU A N 1
ATOM 1369 C CA . LEU A 1 168 ? -23.317 3.115 24.275 1.00 95.38 168 LEU A CA 1
ATOM 1370 C C . LEU A 1 168 ? -22.453 3.702 25.393 1.00 95.38 168 LEU A C 1
ATOM 1372 O O . LEU A 1 168 ? -22.601 3.269 26.531 1.00 95.38 168 LEU A O 1
ATOM 1376 N N . ILE A 1 169 ? -21.612 4.711 25.134 1.00 96.31 169 ILE A N 1
ATOM 1377 C CA . ILE A 1 169 ? -20.919 5.443 26.211 1.00 96.31 169 ILE A CA 1
ATOM 1378 C C . ILE A 1 169 ? -21.941 6.110 27.143 1.00 96.31 169 ILE A C 1
ATOM 1380 O O . ILE A 1 169 ? -21.835 5.991 28.364 1.00 96.31 169 ILE A O 1
ATOM 1384 N N . LEU A 1 170 ? -22.960 6.773 26.589 1.00 94.81 170 LEU A N 1
ATOM 1385 C CA . LEU A 1 170 ? -24.005 7.427 27.384 1.00 94.81 170 LEU A CA 1
ATOM 1386 C C . LEU A 1 170 ? -24.859 6.408 28.150 1.00 94.81 170 LEU A C 1
ATOM 1388 O O . LEU A 1 170 ? -25.181 6.619 29.323 1.00 94.81 170 LEU A O 1
ATOM 1392 N N . GLN A 1 171 ? -25.181 5.274 27.525 1.00 94.12 171 GLN A N 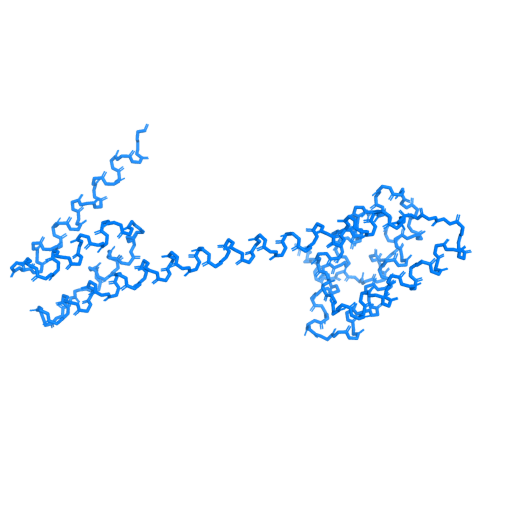1
ATOM 1393 C CA . GLN A 1 171 ? -25.877 4.173 28.197 1.00 94.12 171 GLN A CA 1
ATOM 1394 C C . GLN A 1 171 ? -25.022 3.606 29.334 1.00 94.12 171 GLN A C 1
ATOM 1396 O O . GLN A 1 171 ? -25.489 3.506 30.465 1.00 94.12 171 GLN A O 1
ATOM 1401 N N . ALA A 1 172 ? -23.729 3.372 29.100 1.00 94.38 172 ALA A N 1
ATOM 1402 C CA . ALA A 1 172 ? -22.816 2.853 30.115 1.00 94.38 172 ALA A CA 1
ATOM 1403 C C . ALA A 1 172 ? -22.761 3.739 31.369 1.00 94.38 172 ALA A C 1
ATOM 1405 O O . ALA A 1 172 ? -22.506 3.233 32.459 1.00 94.38 172 ALA A O 1
ATOM 1406 N N . MET A 1 173 ? -23.037 5.043 31.249 1.00 93.31 173 MET A N 1
ATOM 1407 C CA . MET A 1 173 ? -23.112 5.985 32.372 1.00 93.31 173 MET A CA 1
ATOM 1408 C C . MET A 1 173 ? -24.468 6.012 33.089 1.00 93.31 173 MET A C 1
ATOM 1410 O O . MET A 1 173 ? -24.520 6.360 34.268 1.00 93.31 173 MET A O 1
ATOM 1414 N N . THR A 1 174 ? -25.560 5.692 32.397 1.00 94.00 174 THR A N 1
ATOM 1415 C CA . THR A 1 174 ? -26.930 5.946 32.876 1.00 94.00 174 THR A CA 1
ATOM 1416 C C . THR A 1 174 ? -27.689 4.680 33.254 1.00 94.00 174 THR A C 1
ATOM 1418 O O . THR A 1 174 ? -28.524 4.727 34.156 1.00 94.00 174 THR A O 1
ATOM 1421 N N . THR A 1 175 ? -27.374 3.537 32.640 1.00 94.06 175 THR A N 1
ATOM 1422 C CA . THR A 1 175 ? -28.059 2.269 32.906 1.00 94.06 175 THR A CA 1
ATOM 1423 C C . THR A 1 175 ? -27.897 1.852 34.379 1.00 94.06 175 THR A C 1
ATOM 1425 O O . THR A 1 175 ? -26.795 1.989 34.924 1.00 94.06 175 THR A O 1
ATOM 1428 N N . PRO A 1 176 ? -28.943 1.352 35.061 1.00 92.31 176 PRO A N 1
ATOM 1429 C CA . PRO A 1 176 ? -28.883 1.003 36.482 1.00 92.31 176 PRO A CA 1
ATOM 1430 C C . PRO A 1 176 ? -28.185 -0.335 36.775 1.00 92.31 176 PRO A C 1
ATOM 1432 O O . PRO A 1 176 ? -27.807 -0.563 37.922 1.00 92.31 176 PRO A O 1
ATOM 1435 N N . SER A 1 177 ? -27.995 -1.213 35.782 1.00 93.31 177 SER A N 1
ATOM 1436 C CA . SER A 1 177 ? -27.358 -2.527 35.959 1.00 93.31 177 SER A CA 1
ATOM 1437 C C . SER A 1 177 ? -26.553 -2.985 34.736 1.00 93.31 177 SER A C 1
ATOM 1439 O O . SER A 1 177 ? -26.786 -2.526 33.615 1.00 93.31 177 SER A O 1
ATOM 1441 N N . LEU A 1 178 ? -25.628 -3.928 34.951 1.00 91.81 178 LEU A N 1
ATOM 1442 C CA . LEU A 1 178 ? -24.850 -4.560 33.880 1.00 91.81 178 LEU A CA 1
ATOM 1443 C C . LEU A 1 178 ? -25.731 -5.410 32.943 1.00 91.81 178 LEU A C 1
ATOM 1445 O O . LEU A 1 178 ? -25.507 -5.426 31.732 1.00 91.81 178 LEU A O 1
ATOM 1449 N N . ASP A 1 179 ? -26.745 -6.087 33.486 1.00 91.62 179 ASP A N 1
ATOM 1450 C CA . ASP A 1 179 ? -27.649 -6.958 32.722 1.00 91.62 179 ASP A CA 1
ATOM 1451 C C . ASP A 1 179 ? -28.487 -6.161 31.716 1.00 91.62 179 ASP A C 1
ATOM 1453 O O . ASP A 1 179 ? -28.665 -6.566 30.562 1.00 91.62 179 ASP A O 1
ATOM 1457 N N . GLU A 1 180 ? -28.964 -4.985 32.128 1.00 92.56 180 GLU A N 1
ATOM 1458 C CA . GLU A 1 180 ? -29.713 -4.086 31.252 1.00 92.5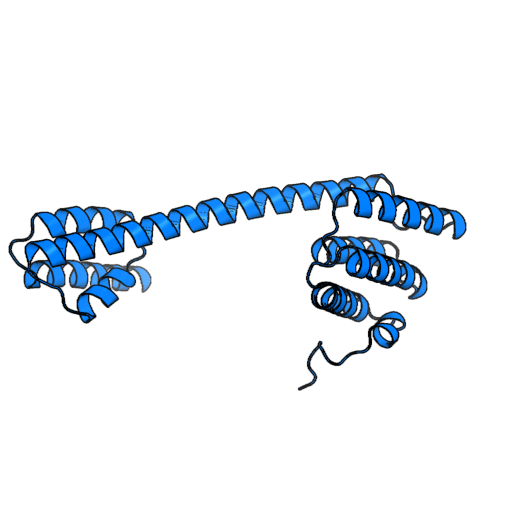6 180 GLU A CA 1
ATOM 1459 C C . GLU A 1 180 ? -28.817 -3.525 30.143 1.00 92.56 180 GLU A C 1
ATOM 1461 O O . GLU A 1 180 ? -29.210 -3.531 28.977 1.00 92.56 180 GLU A O 1
ATOM 1466 N N . PHE A 1 181 ? -27.573 -3.153 30.462 1.00 94.12 181 PHE A N 1
ATOM 1467 C CA . PHE A 1 181 ? -26.617 -2.698 29.452 1.00 94.12 181 PHE A CA 1
ATOM 1468 C C . PHE A 1 181 ? -26.310 -3.809 28.438 1.00 94.12 181 PHE A C 1
ATOM 1470 O O . PHE A 1 181 ? -26.332 -3.590 27.227 1.00 94.12 181 PHE A O 1
ATOM 1477 N N . THR A 1 182 ? -26.087 -5.030 28.925 1.00 91.69 182 THR A N 1
ATOM 1478 C CA . THR A 1 182 ? -25.825 -6.206 28.084 1.00 91.69 182 THR A CA 1
ATOM 1479 C C . THR A 1 182 ? -27.001 -6.500 27.153 1.00 91.69 182 THR A C 1
ATOM 1481 O O . THR A 1 182 ? -26.800 -6.828 25.980 1.00 91.69 182 THR A O 1
ATOM 1484 N N . SER A 1 183 ? -28.231 -6.331 27.641 1.00 91.12 183 SER A N 1
ATOM 1485 C CA . SER A 1 183 ? -29.447 -6.489 26.839 1.00 91.12 183 SER A CA 1
ATOM 1486 C C . SER A 1 183 ? -29.523 -5.450 25.718 1.00 91.12 183 SER A C 1
ATOM 1488 O O . SER A 1 183 ? -29.774 -5.819 24.571 1.00 91.12 183 SER A O 1
ATOM 1490 N N . ILE A 1 184 ? -29.214 -4.181 26.016 1.00 90.88 184 ILE A N 1
ATOM 1491 C CA . ILE A 1 184 ? -29.163 -3.096 25.022 1.00 90.88 184 ILE A CA 1
ATOM 1492 C C . ILE A 1 184 ? -28.143 -3.416 23.924 1.00 90.88 184 ILE A C 1
ATOM 1494 O O . ILE A 1 184 ? -28.474 -3.340 22.741 1.00 90.88 184 ILE A O 1
ATOM 1498 N N . VAL A 1 185 ? -26.920 -3.815 24.291 1.00 89.94 185 VAL A N 1
ATOM 1499 C CA . VAL A 1 185 ? -25.876 -4.162 23.311 1.00 89.94 185 VAL A CA 1
ATOM 1500 C C . VAL A 1 185 ? -26.300 -5.359 22.458 1.00 89.94 185 VAL A C 1
ATOM 1502 O O . VAL A 1 185 ? -26.143 -5.340 21.240 1.00 89.94 185 VAL A O 1
ATOM 1505 N N . THR A 1 186 ? -26.877 -6.392 23.075 1.00 88.19 186 THR A N 1
ATOM 1506 C CA . THR A 1 186 ? -27.322 -7.600 22.364 1.00 88.19 186 THR A CA 1
ATOM 1507 C C . THR A 1 186 ? -28.440 -7.294 21.369 1.00 88.19 186 THR A C 1
ATOM 1509 O O . THR A 1 186 ? -28.433 -7.841 20.267 1.00 88.19 186 THR A O 1
ATOM 1512 N N . GLN A 1 187 ? -29.366 -6.400 21.725 1.00 86.69 187 GLN A N 1
ATOM 1513 C CA . GLN A 1 187 ? -30.431 -5.953 20.831 1.00 86.69 187 GLN A CA 1
ATOM 1514 C C . GLN A 1 187 ? -29.866 -5.213 19.612 1.00 86.69 187 GLN A C 1
ATOM 1516 O O . GLN A 1 187 ? -30.186 -5.580 18.487 1.00 86.69 187 GLN A O 1
ATOM 1521 N N . HIS A 1 188 ? -28.937 -4.273 19.810 1.00 82.94 188 HIS A N 1
ATOM 1522 C CA . HIS A 1 188 ? -28.305 -3.558 18.694 1.00 82.94 188 HIS A CA 1
ATOM 1523 C C . HIS A 1 188 ? -27.521 -4.499 17.766 1.00 82.94 188 HIS A C 1
ATOM 1525 O O . HIS A 1 188 ? -27.558 -4.351 16.548 1.00 82.94 188 HIS A O 1
ATOM 1531 N N . VAL A 1 189 ? -26.853 -5.515 18.323 1.00 78.75 189 VAL A N 1
ATOM 1532 C CA . VAL A 1 189 ? -26.155 -6.544 17.531 1.00 78.75 189 VAL A CA 1
ATOM 1533 C C . VAL A 1 189 ? -27.132 -7.449 16.766 1.00 78.75 189 VAL A C 1
ATOM 1535 O O . VAL A 1 189 ? -26.784 -7.967 15.703 1.00 78.75 189 VAL A O 1
ATOM 1538 N N . ALA A 1 190 ? -28.337 -7.683 17.292 1.00 76.75 190 ALA A N 1
ATOM 1539 C CA . ALA A 1 190 ? -29.378 -8.446 16.605 1.00 76.75 190 ALA A CA 1
ATOM 1540 C C . ALA A 1 190 ? -30.011 -7.642 15.458 1.00 76.75 190 ALA A C 1
ATOM 1542 O O . ALA A 1 190 ? -30.205 -8.191 14.371 1.00 76.75 190 ALA A O 1
ATOM 1543 N N . ASP A 1 191 ? -30.254 -6.351 15.678 1.00 71.88 191 ASP A N 1
ATOM 1544 C CA . ASP A 1 191 ? -30.856 -5.450 14.695 1.00 71.88 191 ASP A CA 1
ATOM 1545 C C . ASP A 1 191 ? -29.905 -5.216 13.503 1.00 71.88 191 ASP A C 1
ATOM 1547 O O . ASP A 1 191 ? -30.314 -5.390 12.353 1.00 71.88 191 ASP A O 1
ATOM 1551 N N . ASP A 1 192 ? -28.605 -5.004 13.749 1.00 65.56 192 ASP A N 1
ATOM 1552 C CA . ASP A 1 192 ? -27.581 -4.832 12.696 1.00 65.56 192 ASP A CA 1
ATOM 1553 C C . ASP A 1 192 ? -27.392 -6.094 11.818 1.00 65.56 192 ASP A C 1
ATOM 1555 O O . ASP A 1 192 ? -27.067 -6.023 10.631 1.00 65.56 192 ASP A O 1
ATOM 1559 N N . LYS A 1 193 ? -27.659 -7.293 12.361 1.00 61.88 193 LYS A N 1
ATOM 1560 C CA . LYS A 1 193 ? -27.659 -8.546 11.576 1.00 61.88 193 LYS A CA 1
ATOM 1561 C C . LYS A 1 193 ? -28.887 -8.700 10.680 1.00 61.88 193 LYS A C 1
ATOM 1563 O O . LYS A 1 193 ? -28.809 -9.398 9.666 1.00 61.88 193 LYS A O 1
ATOM 1568 N N . SER A 1 194 ? -30.008 -8.094 11.063 1.00 59.16 194 SER A N 1
ATOM 1569 C CA . SER A 1 194 ? -31.254 -8.157 10.300 1.00 59.16 194 SER A CA 1
ATOM 1570 C C . SER A 1 194 ? -31.225 -7.240 9.073 1.00 59.16 194 SER A C 1
ATOM 1572 O O . SER A 1 194 ? -31.722 -7.627 8.017 1.00 59.16 194 SER A O 1
ATOM 1574 N N . GLU A 1 195 ? -30.553 -6.089 9.164 1.00 54.47 195 GLU A N 1
ATOM 1575 C CA . GLU A 1 195 ? -30.397 -5.149 8.046 1.00 54.47 195 GLU A CA 1
ATOM 1576 C C . GLU A 1 195 ? -29.388 -5.631 6.995 1.00 54.47 195 GLU A C 1
ATOM 1578 O O . GLU A 1 195 ? -29.601 -5.430 5.805 1.00 54.47 195 GLU A O 1
ATOM 1583 N N . LYS A 1 196 ? -28.330 -6.348 7.400 1.00 54.00 196 LYS A N 1
ATOM 1584 C CA . LYS A 1 196 ? -27.304 -6.889 6.482 1.00 54.00 196 LYS A CA 1
ATOM 1585 C C . LYS A 1 196 ? -27.731 -8.153 5.710 1.00 54.00 196 LYS A C 1
ATOM 1587 O O . LYS A 1 196 ? -26.941 -8.668 4.921 1.00 54.00 196 LYS A O 1
ATOM 1592 N N . SER A 1 197 ? -28.939 -8.678 5.947 1.00 51.66 197 SER A N 1
ATOM 1593 C CA . SER A 1 197 ? -29.475 -9.885 5.282 1.00 51.66 197 SER A CA 1
ATOM 1594 C C . SER A 1 197 ? -30.577 -9.608 4.242 1.00 51.66 197 SER A C 1
ATOM 1596 O O . SER A 1 197 ? -31.131 -10.567 3.703 1.00 51.66 197 SER A O 1
ATOM 1598 N N . ASN A 1 198 ? -30.889 -8.338 3.956 1.00 40.81 198 ASN A N 1
ATOM 1599 C CA . ASN A 1 198 ? -31.798 -7.896 2.884 1.00 40.81 198 ASN A CA 1
ATOM 1600 C C . ASN A 1 198 ? -31.029 -7.196 1.760 1.00 40.81 198 ASN A C 1
ATOM 1602 O O . ASN A 1 198 ? -31.534 -7.233 0.615 1.00 40.81 198 ASN A O 1
#

Radius of gyration: 27.28 Å; Cα contacts (8 Å, |Δi|>4): 130; chains: 1; bounding box: 57×39×69 Å

pLDDT: mean 86.85, std 10.16, range [40.81, 96.81]

Sequence (198 aa):
MVKLLDYDLEELAQNPNPLAAIVQAHRIAQIANKDVAIGYANKLSLIKSLYERGFSRENIVELFRLIDWLIALPEWEEERLWQEIQTLEENKNMPYVTSVERIGIKKGRQEGRQEGRQEGRQEGRQEGLQEGKQQDIARILEFRFEGITEELKLLIGKLDNIELLGDLILQAMTTPSLDEFTSIVTQHVADDKSEKSN

Foldseek 3Di:
DDDLQPDDLVVLLQDLDLVSLLSSLLNQLVVCVVVQVSLLVSLLSSLVSNVVSPDDLVSSLVSNLSSCVSRPHPPVSVVVSVVVVVVVCVVVVHCSADPVSVVVSVVVVVVVVVVVVVVVVVVVVLVVLLVVLLVLLQVLLCVPVVHDDPVVSVLSVPDSDNVVSVVLSVCSNPPPDPVVSSVVSVVVVVVVVVVVVD

Nearest PDB structures (foldseek):
  3wfp-assembly9_B  TM=3.926E-01  e=8.028E+00  Aquifex aeolicus VF5